Protein AF-A0A100YXB3-F1 (afdb_monomer)

Secondary structure (DSSP, 8-state):
---------GGG----EEEEETTTTEEE-SGGGTS-SSSHHHHTBTT-HHHHHHHHHHTTTTTTS--EEEETT--GGG--SHHHHHHHTTSSSSHHHHHHHHSEEGGGGBGGGTT-EE---TTHHHH-----EEP-----B-----SEEEETTTTEEEETTSPPEEEEEEETTEEEEEEB-THHHHHEESSS-TTTTTTTTTS-EEEESSPPPTTSEE-HHHHHGGG-SS------HHHHHHHHTSHHHHHHHHHTTGGG--STTPBPTTHHHHHHHHHT-------

Mean predicted aligned error: 7.52 Å

Organism: Tractidigestivibacter scatoligenes (NCBI:txid1299998)

pLDDT: mean 85.28, std 16.21, range [27.91, 98.5]

Radius of gyration: 20.06 Å; Cα contacts (8 Å, |Δi|>4): 559; chains: 1; bounding box: 48×44×53 Å

Sequence (287 aa):
MDDAPKRTGARGTGQYYIWANPDKREYIDDEPFGDSGFTLGCSTAVAQPMTDAACTMIAGPWHGDTVIYVGDYWTEDSFDDERSRRLFAKFDGYPYEDILSRFENVTGHFDEARGHSCSDYLHSEERGDIFDEEYTGPFDLRVRSWHFAVNRTRHEFVDRRQGPISNVYRWHGRYEFGRIDPTVLLYAMGPVDDEWGGRWCSDLVDMSDNAPEQDYRDVTEEASASWLLGPTIVADDSMVERALASDEFHAALAARGSSNQLEDGKDIPEALEVLASLLGASHAEWR

Foldseek 3Di:
DDPDDPLPQQLPDPKFKWKDFLVQLETEDCQLQVVFLRGPNGVQWFPRQSVLVSLQCCQPVCFLTQIAIEIPAFDCPQAPDPLSVVVVVSADPRRVVSSLQPGHHPNQAALSQAPPFDFNNNCCVPPNRDGGHRRPHPNNDYRDRFQKKAFPQQLAIERSVQAWWAFWFAAPRAIDTTHGRLPNQQRYGHSGDNVRHNVCRNTRIHTHNDDDDPSGHYCRHVSCPSNHPFFTDGDDPVLLRVQRPDPQLVVVLVVVVQNPDPDGPDGGPCSVVSSCVSVVRDRPPDD

Solvent-accessible surface area (backbone atoms only — not comparable to full-atom values): 16012 Å² total; per-residue (Å²): 143,82,84,73,83,79,78,70,70,58,85,72,63,96,45,47,40,40,45,33,26,72,80,78,36,34,30,49,69,35,63,55,39,73,72,34,42,34,30,72,73,52,27,27,32,49,83,27,56,36,50,21,38,52,46,38,34,32,58,47,90,43,50,70,41,41,40,38,28,39,24,71,72,42,50,87,82,60,47,100,44,73,66,51,53,60,58,55,69,68,43,79,74,57,49,54,59,36,44,54,46,67,23,47,74,54,41,26,32,28,48,67,21,65,86,30,57,41,70,49,51,55,50,21,89,82,74,39,90,48,69,69,47,62,45,89,44,82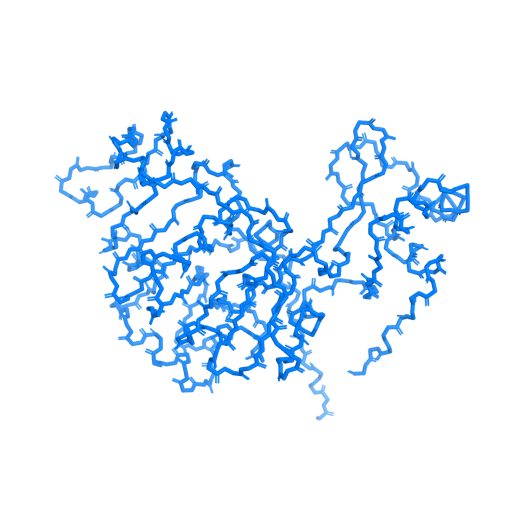,41,81,41,67,75,42,81,58,40,26,45,36,31,68,74,77,40,32,29,31,50,33,78,67,20,34,52,72,47,31,26,34,50,94,89,40,79,47,70,46,32,33,16,34,68,52,44,26,22,25,40,32,88,55,56,81,85,41,30,38,64,49,22,76,38,41,44,44,60,31,83,60,84,78,65,95,83,47,43,78,41,29,61,71,54,34,52,84,76,54,93,63,55,67,36,76,74,57,68,74,56,52,53,54,46,67,71,29,72,66,46,53,50,56,40,43,75,70,65,51,67,74,77,83,59,68,73,42,72,43,72,70,42,56,58,53,49,24,62,75,72,68,38,61,70,72,80,87,124

Structure (mmCIF, N/CA/C/O backbone):
data_AF-A0A100YXB3-F1
#
_entry.id   AF-A0A100YXB3-F1
#
loop_
_atom_site.group_PDB
_atom_site.id
_atom_site.type_symbol
_atom_site.label_atom_id
_atom_site.label_alt_id
_atom_site.label_comp_id
_atom_site.label_asym_id
_atom_site.label_entity_id
_atom_site.label_seq_id
_atom_site.pdbx_PDB_ins_code
_atom_site.Cartn_x
_atom_site.Cartn_y
_atom_site.Cartn_z
_atom_site.occupancy
_atom_site.B_iso_or_equiv
_atom_site.auth_seq_id
_atom_site.auth_comp_id
_atom_site.auth_asym_id
_atom_site.auth_atom_id
_atom_site.pdbx_PDB_model_num
ATOM 1 N N . MET A 1 1 ? 18.548 -14.347 30.105 1.00 36.44 1 MET A N 1
ATOM 2 C CA . MET A 1 1 ? 17.322 -14.866 29.476 1.00 36.44 1 MET A CA 1
ATOM 3 C C . MET A 1 1 ? 16.207 -13.961 29.927 1.00 36.44 1 MET A C 1
ATOM 5 O O . MET A 1 1 ? 15.814 -14.061 31.078 1.00 36.44 1 MET A O 1
ATOM 9 N N . ASP A 1 2 ? 15.926 -12.976 29.081 1.00 29.83 2 ASP A N 1
ATOM 10 C CA . ASP A 1 2 ? 14.637 -12.310 28.856 1.00 29.83 2 ASP A CA 1
ATOM 11 C C . ASP A 1 2 ? 14.948 -11.162 27.886 1.00 29.83 2 ASP A C 1
ATOM 13 O O . ASP A 1 2 ? 15.022 -9.995 28.260 1.00 29.83 2 ASP A O 1
ATOM 17 N N . ASP A 1 3 ? 15.257 -11.538 26.640 1.00 29.97 3 ASP A N 1
ATOM 18 C CA . ASP A 1 3 ? 15.178 -10.621 25.503 1.00 29.97 3 ASP A CA 1
ATOM 19 C C . ASP A 1 3 ? 13.738 -10.710 25.002 1.00 29.97 3 ASP A C 1
ATOM 21 O O . ASP A 1 3 ? 13.385 -11.595 24.223 1.00 29.97 3 ASP A O 1
ATOM 25 N N . ALA A 1 4 ? 12.881 -9.829 25.512 1.00 27.91 4 ALA A N 1
ATOM 26 C CA . ALA A 1 4 ? 11.633 -9.533 24.829 1.00 27.91 4 ALA A CA 1
ATOM 27 C C . ALA A 1 4 ? 11.999 -8.837 23.506 1.00 27.91 4 ALA A C 1
ATOM 29 O O . ALA A 1 4 ? 12.764 -7.863 23.540 1.00 27.91 4 ALA A O 1
ATOM 30 N N . PRO A 1 5 ? 11.507 -9.304 22.346 1.00 33.03 5 PRO A N 1
ATOM 31 C CA . PRO A 1 5 ? 11.818 -8.661 21.083 1.00 33.03 5 PRO A CA 1
ATOM 32 C C . PRO A 1 5 ? 11.270 -7.235 21.126 1.00 33.03 5 PRO A C 1
ATOM 34 O O . PRO A 1 5 ? 10.070 -7.006 21.294 1.00 33.03 5 PRO A O 1
ATOM 37 N N . LYS A 1 6 ? 12.168 -6.255 20.998 1.00 30.08 6 LYS A N 1
ATOM 38 C CA . LYS A 1 6 ? 11.789 -4.873 20.715 1.00 30.08 6 LYS A CA 1
ATOM 39 C C . LYS A 1 6 ? 11.135 -4.868 19.336 1.00 30.08 6 LYS A C 1
ATOM 41 O O . LYS A 1 6 ? 11.834 -4.760 18.338 1.00 30.08 6 LYS A O 1
ATOM 46 N N . ARG A 1 7 ? 9.806 -4.975 19.286 1.00 35.44 7 ARG A N 1
ATOM 47 C CA . ARG A 1 7 ? 9.026 -4.568 18.115 1.00 35.44 7 ARG A CA 1
ATOM 48 C C . ARG A 1 7 ? 9.285 -3.080 17.918 1.00 35.44 7 ARG A C 1
ATOM 50 O O . ARG A 1 7 ? 8.791 -2.244 18.675 1.00 35.44 7 ARG A O 1
ATOM 57 N N . THR A 1 8 ? 10.177 -2.758 16.992 1.00 37.28 8 THR A N 1
ATOM 58 C CA . THR A 1 8 ? 10.484 -1.387 16.610 1.00 37.28 8 THR A CA 1
ATOM 59 C C . THR A 1 8 ? 9.235 -0.803 15.976 1.00 37.28 8 THR A C 1
ATOM 61 O O . THR A 1 8 ? 8.809 -1.239 14.913 1.00 37.28 8 THR A O 1
ATOM 64 N N . GLY A 1 9 ? 8.617 0.143 16.684 1.00 35.56 9 GLY A N 1
ATOM 65 C CA . GLY A 1 9 ? 7.456 0.885 16.218 1.00 35.56 9 GLY A CA 1
ATOM 66 C C . GLY A 1 9 ? 7.763 1.548 14.884 1.00 35.56 9 GLY A C 1
ATOM 67 O O . GLY A 1 9 ? 8.490 2.536 14.819 1.00 35.56 9 GLY A O 1
ATOM 68 N N . ALA A 1 10 ? 7.198 0.987 13.826 1.00 45.94 10 ALA A N 1
ATOM 69 C CA . ALA A 1 10 ? 7.487 1.384 12.463 1.00 45.94 10 ALA A CA 1
ATOM 70 C C . ALA A 1 10 ? 6.787 2.705 12.054 1.00 45.94 10 ALA A C 1
ATOM 72 O O . ALA A 1 10 ? 7.077 3.269 11.007 1.00 45.94 10 ALA A O 1
ATOM 73 N N . ARG A 1 11 ? 5.973 3.313 12.934 1.00 41.59 11 ARG A N 1
ATOM 74 C CA . ARG A 1 11 ? 5.384 4.656 12.733 1.00 41.59 11 ARG A CA 1
ATOM 75 C C . ARG A 1 11 ? 6.328 5.846 13.000 1.00 41.59 11 ARG A C 1
ATOM 77 O O . ARG A 1 11 ? 5.869 6.983 13.012 1.00 41.59 11 ARG A O 1
ATOM 84 N N . GLY A 1 12 ? 7.622 5.619 13.239 1.00 39.97 12 GLY A N 1
ATOM 85 C CA . GLY A 1 12 ? 8.563 6.682 13.633 1.00 39.97 12 GLY A CA 1
ATOM 86 C C . GLY A 1 12 ? 9.788 6.877 12.741 1.00 39.97 12 GLY A C 1
ATOM 87 O O . GLY A 1 12 ? 10.570 7.792 12.992 1.00 39.97 12 GLY A O 1
ATOM 88 N N . THR A 1 13 ? 10.000 6.036 11.734 1.00 48.88 13 THR A N 1
ATOM 89 C CA . THR A 1 13 ? 11.155 6.166 10.843 1.00 48.88 13 THR A CA 1
ATOM 90 C C . THR A 1 13 ? 10.764 7.041 9.661 1.00 48.88 13 THR A C 1
ATOM 92 O O . THR A 1 13 ? 9.869 6.675 8.905 1.00 48.88 13 THR A O 1
ATOM 95 N N . GLY A 1 14 ? 11.427 8.193 9.499 1.00 62.41 14 GLY A N 1
ATOM 96 C CA . GLY A 1 14 ? 11.347 9.050 8.304 1.00 62.41 14 GLY A CA 1
ATOM 97 C C . GLY A 1 14 ? 12.020 8.402 7.093 1.00 62.41 14 GLY A C 1
ATOM 98 O O . GLY A 1 14 ? 12.880 9.008 6.472 1.00 62.41 14 GLY A O 1
ATOM 99 N N . GLN A 1 15 ? 11.691 7.136 6.874 1.00 80.12 15 GLN A N 1
ATOM 100 C CA . GLN A 1 15 ? 12.173 6.294 5.806 1.00 80.12 15 GLN A CA 1
ATOM 101 C C . GLN A 1 15 ? 11.294 6.506 4.589 1.00 80.12 15 GLN A C 1
ATOM 103 O O . GLN A 1 15 ? 10.064 6.416 4.691 1.00 80.12 15 GLN A O 1
ATOM 108 N N . TYR A 1 16 ? 11.950 6.720 3.460 1.00 88.62 16 TYR A N 1
ATOM 109 C CA . TYR A 1 16 ? 11.296 6.779 2.169 1.00 88.62 16 TYR A CA 1
ATOM 110 C C . TYR A 1 16 ? 11.170 5.383 1.569 1.00 88.62 16 TYR A C 1
ATOM 112 O O . TYR A 1 16 ? 12.014 4.518 1.803 1.00 88.62 16 TYR A O 1
ATOM 120 N N . TYR A 1 17 ? 10.100 5.156 0.821 1.00 92.69 17 TYR A N 1
ATOM 121 C CA . TYR A 1 17 ? 9.802 3.905 0.153 1.00 92.69 17 TYR A CA 1
ATOM 122 C C . TYR A 1 17 ? 9.375 4.154 -1.291 1.00 92.69 17 TYR A C 1
ATOM 124 O O . TYR A 1 17 ? 8.646 5.105 -1.564 1.00 92.69 17 TYR A O 1
ATOM 132 N N . ILE A 1 18 ? 9.763 3.248 -2.190 1.00 93.75 18 ILE A N 1
ATOM 133 C CA . ILE A 1 18 ? 9.446 3.325 -3.622 1.00 93.75 18 ILE A CA 1
ATOM 134 C C . ILE A 1 18 ? 8.833 2.007 -4.095 1.00 93.75 18 ILE A C 1
ATOM 136 O O . ILE A 1 18 ? 9.339 0.924 -3.790 1.00 93.75 18 ILE A O 1
ATOM 140 N N . TRP A 1 19 ? 7.753 2.094 -4.875 1.00 96.94 19 TRP A N 1
ATOM 141 C CA . TRP A 1 19 ? 7.192 0.949 -5.593 1.00 96.94 19 TRP A CA 1
ATOM 142 C C . TRP A 1 19 ? 8.003 0.663 -6.852 1.00 96.94 19 TRP A C 1
ATOM 144 O O . TRP A 1 19 ? 8.150 1.539 -7.702 1.00 96.94 19 TRP A O 1
ATOM 154 N N . ALA A 1 20 ? 8.481 -0.570 -7.003 1.00 97.75 20 ALA A N 1
ATOM 155 C CA . ALA A 1 20 ? 9.296 -0.963 -8.143 1.00 97.75 20 ALA A CA 1
ATOM 156 C C . ALA A 1 20 ? 8.973 -2.370 -8.652 1.00 97.75 20 ALA A C 1
ATOM 158 O O . ALA A 1 20 ? 8.572 -3.262 -7.902 1.00 97.75 20 ALA A O 1
ATOM 159 N N . ASN A 1 21 ? 9.231 -2.572 -9.940 1.00 98.38 21 ASN A N 1
ATOM 160 C CA . ASN A 1 21 ? 9.271 -3.861 -10.607 1.00 98.38 21 ASN A CA 1
ATOM 161 C C . ASN A 1 21 ? 10.715 -4.135 -11.064 1.00 98.38 21 ASN A C 1
ATOM 163 O O . ASN A 1 21 ? 11.130 -3.653 -12.123 1.00 98.38 21 ASN A O 1
ATOM 167 N N . PRO A 1 22 ? 11.511 -4.900 -10.295 1.00 97.50 22 PRO A N 1
ATOM 168 C CA . PRO A 1 22 ? 12.888 -5.218 -10.669 1.00 97.50 22 PRO A CA 1
ATOM 169 C C . PRO A 1 22 ? 13.028 -6.145 -11.879 1.00 97.50 22 PRO A C 1
ATOM 171 O O . PRO A 1 22 ? 14.111 -6.200 -12.458 1.00 97.50 22 PRO A O 1
ATOM 174 N N . ASP A 1 23 ? 11.978 -6.865 -12.282 1.00 97.00 23 ASP A N 1
ATOM 175 C CA . ASP A 1 23 ? 12.040 -7.713 -13.479 1.00 97.00 23 ASP A CA 1
ATOM 176 C C . ASP A 1 23 ? 12.029 -6.874 -14.761 1.00 97.00 23 ASP A C 1
ATOM 178 O O . ASP A 1 23 ? 12.692 -7.229 -15.740 1.00 97.00 23 ASP A O 1
ATOM 182 N N . LYS A 1 24 ? 11.333 -5.733 -14.732 1.00 97.75 24 LYS A N 1
ATOM 183 C CA . LYS A 1 24 ? 11.278 -4.765 -15.838 1.00 97.75 24 LYS A CA 1
ATOM 184 C C . LYS A 1 24 ? 12.199 -3.566 -15.673 1.00 97.75 24 LYS A C 1
ATOM 186 O O . LYS A 1 24 ? 12.469 -2.892 -16.658 1.00 97.75 24 LYS A O 1
ATOM 191 N N . ARG A 1 25 ? 12.731 -3.359 -14.464 1.00 96.88 25 ARG A N 1
ATOM 192 C CA . ARG A 1 25 ? 13.460 -2.150 -14.055 1.00 96.88 25 ARG A CA 1
ATOM 193 C C . ARG A 1 25 ? 12.601 -0.900 -14.211 1.00 96.88 25 ARG A C 1
ATOM 195 O O . ARG A 1 25 ? 13.019 0.070 -14.826 1.00 96.88 25 ARG A O 1
ATOM 202 N N . GLU A 1 26 ? 11.403 -0.949 -13.647 1.00 97.25 26 GLU A N 1
ATOM 203 C CA . GLU A 1 26 ? 10.432 0.148 -13.668 1.00 97.25 26 GLU A CA 1
ATOM 204 C C . GLU A 1 26 ? 10.095 0.564 -12.231 1.00 97.25 26 GLU A C 1
ATOM 206 O O . GLU A 1 26 ? 10.076 -0.286 -11.335 1.00 97.25 26 GLU A O 1
ATOM 211 N N . TYR A 1 27 ? 9.800 1.841 -11.996 1.00 96.25 27 TYR A N 1
ATOM 212 C CA . TYR A 1 27 ? 9.328 2.329 -10.697 1.00 96.25 27 TYR A CA 1
ATOM 213 C C . TYR A 1 27 ? 8.253 3.414 -10.824 1.00 96.25 27 TYR A C 1
ATOM 215 O O . TYR A 1 27 ? 8.104 4.041 -11.874 1.00 96.25 27 TYR A O 1
ATOM 223 N N . ILE A 1 28 ? 7.493 3.605 -9.744 1.00 93.62 28 ILE A N 1
ATOM 224 C CA . ILE A 1 28 ? 6.490 4.668 -9.610 1.00 93.62 28 ILE A CA 1
ATOM 225 C C . ILE A 1 28 ? 6.990 5.684 -8.584 1.00 93.62 28 ILE A C 1
ATOM 227 O O . ILE A 1 28 ? 7.410 5.308 -7.489 1.00 93.62 28 ILE A O 1
ATOM 231 N N . ASP A 1 29 ? 6.901 6.951 -8.955 1.00 89.56 29 ASP A N 1
ATOM 232 C CA . ASP A 1 29 ? 7.250 8.127 -8.169 1.00 89.56 29 ASP A CA 1
ATOM 233 C C . ASP A 1 29 ? 6.026 8.649 -7.400 1.00 89.56 29 ASP A C 1
ATOM 235 O O . ASP A 1 29 ? 4.887 8.431 -7.822 1.00 89.56 29 ASP A O 1
ATOM 239 N N . ASP A 1 30 ? 6.234 9.315 -6.267 1.00 86.25 30 ASP A N 1
ATOM 240 C CA . ASP A 1 30 ? 5.148 9.771 -5.390 1.00 86.25 30 ASP A CA 1
ATOM 241 C C . ASP A 1 30 ? 4.615 11.172 -5.729 1.00 86.25 30 ASP A C 1
ATOM 243 O O . ASP A 1 30 ? 3.469 11.483 -5.390 1.00 86.25 30 ASP A O 1
ATOM 247 N N . GLU A 1 31 ? 5.393 11.989 -6.446 1.00 84.19 31 GLU A N 1
ATOM 248 C CA . GLU A 1 31 ? 5.095 13.410 -6.692 1.00 84.19 31 GLU A CA 1
ATOM 249 C C . GLU A 1 31 ? 3.694 13.650 -7.318 1.00 84.19 31 GLU A C 1
ATOM 251 O O . GLU A 1 31 ? 2.905 14.448 -6.791 1.00 84.19 31 GLU A O 1
ATOM 256 N N . PRO A 1 32 ? 3.262 12.914 -8.367 1.00 85.56 32 PRO A N 1
ATOM 257 C CA . PRO A 1 32 ? 1.910 13.056 -8.927 1.00 85.56 32 PRO A CA 1
ATOM 258 C C . PRO A 1 32 ? 0.762 12.652 -8.001 1.00 85.56 32 PRO A C 1
ATOM 260 O O . PRO A 1 32 ? -0.407 12.918 -8.287 1.00 85.56 32 PRO A O 1
ATOM 263 N N . PHE A 1 33 ? 1.073 11.992 -6.890 1.00 86.19 33 PHE A N 1
ATOM 264 C CA . PHE A 1 33 ? 0.112 11.422 -5.953 1.00 86.19 33 PHE A CA 1
ATOM 265 C C . PHE A 1 33 ? 0.003 12.252 -4.667 1.00 86.19 33 PHE A C 1
ATOM 267 O O . PHE A 1 33 ? -0.384 11.751 -3.607 1.00 86.19 33 PHE A O 1
ATOM 274 N N . GLY A 1 34 ? 0.279 13.554 -4.792 1.00 74.12 34 GLY A N 1
ATOM 275 C CA . GLY A 1 34 ? 0.114 14.547 -3.736 1.00 74.12 34 GLY A CA 1
ATOM 276 C C . GLY A 1 34 ? 1.247 14.541 -2.716 1.00 74.12 34 GLY A C 1
ATOM 277 O O . GLY A 1 34 ? 0.968 14.818 -1.549 1.00 74.12 34 GLY A O 1
ATOM 278 N N . ASP A 1 35 ? 2.467 14.189 -3.144 1.00 68.62 35 ASP A N 1
ATOM 279 C CA . ASP A 1 35 ? 3.652 14.023 -2.291 1.00 68.62 35 ASP A CA 1
ATOM 280 C C . ASP A 1 35 ? 3.303 13.194 -1.045 1.00 68.62 35 ASP A C 1
ATOM 282 O O . ASP A 1 35 ? 3.467 13.604 0.109 1.00 68.62 35 ASP A O 1
ATOM 286 N N . SER A 1 36 ? 2.653 12.053 -1.270 1.00 74.06 36 SER A N 1
ATOM 287 C CA . SER A 1 36 ? 2.161 11.176 -0.216 1.00 74.06 36 SER A CA 1
ATOM 288 C C . SER A 1 36 ? 2.221 9.727 -0.683 1.00 74.06 36 SER A C 1
ATOM 290 O O . SER A 1 36 ? 2.152 9.438 -1.873 1.00 74.06 36 SER A O 1
ATOM 292 N N . GLY A 1 37 ? 2.385 8.794 0.252 1.00 73.00 37 GLY A N 1
ATOM 293 C CA . GLY A 1 37 ? 2.642 7.392 -0.082 1.00 73.00 37 GLY A CA 1
ATOM 294 C C . GLY A 1 37 ? 4.125 7.017 -0.156 1.00 73.00 37 GLY A C 1
ATOM 295 O O . GLY A 1 37 ? 4.442 5.879 -0.483 1.00 73.00 37 GLY A O 1
ATOM 296 N N . PHE A 1 38 ? 5.045 7.918 0.193 1.00 78.88 38 PHE A N 1
ATOM 297 C CA . PHE A 1 38 ? 6.480 7.618 0.261 1.00 78.88 38 PHE A CA 1
ATOM 298 C C . PHE A 1 38 ? 6.949 7.143 1.646 1.00 78.88 38 PHE A C 1
ATOM 300 O O . PHE A 1 38 ? 8.095 6.749 1.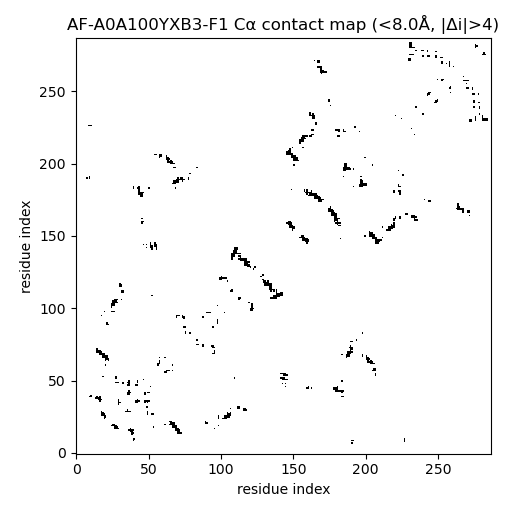798 1.00 78.88 38 PHE A O 1
ATOM 307 N N . THR A 1 39 ? 6.102 7.158 2.681 1.00 87.44 39 THR A N 1
ATOM 308 C CA . THR A 1 39 ? 6.416 6.545 3.989 1.00 87.44 39 THR A CA 1
ATOM 309 C C . THR A 1 39 ? 5.347 5.534 4.353 1.00 87.44 39 THR A C 1
ATOM 311 O O . THR A 1 39 ? 4.168 5.778 4.112 1.00 87.44 39 THR A O 1
ATOM 314 N N . LEU A 1 40 ? 5.698 4.458 5.060 1.00 85.81 40 LEU A N 1
ATOM 315 C CA . LEU A 1 40 ? 4.699 3.477 5.512 1.00 85.81 40 LEU A CA 1
ATOM 316 C C . LEU A 1 40 ? 3.532 4.105 6.299 1.00 85.81 40 LEU A C 1
ATOM 318 O O . LEU A 1 40 ? 2.405 3.619 6.224 1.00 85.81 40 LEU A O 1
ATOM 322 N N . GLY A 1 41 ? 3.788 5.207 7.016 1.00 81.62 41 GLY A N 1
ATOM 323 C CA . GLY A 1 41 ? 2.785 6.004 7.729 1.00 81.62 41 GLY A CA 1
ATOM 324 C C . GLY A 1 41 ? 1.625 6.460 6.857 1.00 81.62 41 GLY A C 1
ATOM 325 O O . GLY A 1 41 ? 0.475 6.267 7.243 1.00 81.62 41 GLY A O 1
ATOM 326 N N . CYS A 1 42 ? 1.924 7.045 5.699 1.00 83.31 42 CYS A N 1
ATOM 327 C CA . CYS A 1 42 ? 0.899 7.499 4.767 1.00 83.31 42 CYS A CA 1
ATOM 328 C C . CYS A 1 42 ? 0.439 6.374 3.838 1.00 83.31 42 CYS A C 1
ATOM 330 O O . CYS A 1 42 ? -0.760 6.221 3.664 1.00 83.31 42 CYS A O 1
ATOM 332 N N . SER A 1 43 ? 1.337 5.531 3.326 1.00 88.44 43 SER A N 1
ATOM 333 C CA . SER A 1 43 ? 1.032 4.529 2.285 1.00 88.44 43 SER A CA 1
ATOM 334 C C . SER A 1 43 ? 0.066 3.440 2.713 1.00 88.44 43 SER A C 1
ATOM 336 O O . SER A 1 43 ? -0.658 2.896 1.882 1.00 88.44 43 SER A O 1
ATOM 338 N N . THR A 1 44 ? 0.071 3.111 4.004 1.00 90.81 44 THR A N 1
ATOM 339 C CA . THR A 1 44 ? -0.811 2.093 4.580 1.00 90.81 44 THR A CA 1
ATOM 340 C C . THR A 1 44 ? -2.241 2.578 4.754 1.00 90.81 44 THR A C 1
ATOM 342 O O . THR A 1 44 ? -3.072 1.784 5.165 1.00 90.81 44 THR A O 1
ATOM 345 N N . ALA A 1 45 ? -2.575 3.839 4.480 1.00 90.88 45 ALA A N 1
ATOM 346 C CA . ALA A 1 45 ? -3.968 4.258 4.530 1.00 90.88 45 ALA A CA 1
ATOM 347 C C . ALA A 1 45 ? -4.773 3.667 3.354 1.00 90.88 45 ALA A C 1
ATOM 349 O O . ALA A 1 45 ? -4.283 3.501 2.237 1.00 90.88 45 ALA A O 1
ATOM 350 N N . VAL A 1 46 ? -6.043 3.352 3.600 1.00 92.44 46 VAL A N 1
ATOM 351 C CA . VAL A 1 46 ? -6.972 2.954 2.532 1.00 92.44 46 VAL A CA 1
ATOM 352 C C . VAL A 1 46 ? -7.118 4.082 1.506 1.00 92.44 46 VAL A C 1
ATOM 354 O O . VAL A 1 46 ? -7.193 5.255 1.872 1.00 92.44 46 VAL A O 1
ATOM 357 N N . ALA A 1 47 ? -7.196 3.706 0.225 1.00 89.00 47 ALA A N 1
ATOM 358 C CA . ALA A 1 47 ? -7.332 4.616 -0.918 1.00 89.00 47 ALA A CA 1
ATOM 359 C C . ALA A 1 47 ? -6.179 5.629 -1.066 1.00 89.00 47 ALA A C 1
ATOM 361 O O . ALA A 1 47 ? -6.383 6.758 -1.515 1.00 89.00 47 ALA A O 1
ATOM 362 N N . GLN A 1 48 ? -4.961 5.233 -0.683 1.00 92.62 48 GLN A N 1
ATOM 363 C CA . GLN A 1 48 ? -3.762 6.028 -0.942 1.00 92.62 48 GLN A CA 1
ATOM 364 C C . GLN A 1 48 ? -3.401 5.989 -2.430 1.00 92.62 48 GLN A C 1
ATOM 366 O O . GLN A 1 48 ? -3.166 4.894 -2.953 1.00 92.62 48 GLN A O 1
ATOM 371 N N . PRO A 1 49 ? -3.323 7.145 -3.122 1.00 93.44 49 PRO A N 1
ATOM 372 C CA . PRO A 1 49 ? -3.218 7.164 -4.579 1.00 93.44 49 PRO A CA 1
ATOM 373 C C . PRO A 1 49 ? -1.968 6.465 -5.126 1.00 93.44 49 PRO A C 1
ATOM 375 O O . PRO A 1 49 ? -2.084 5.727 -6.099 1.00 93.44 49 PRO A O 1
ATOM 378 N N . MET A 1 50 ? -0.806 6.603 -4.477 1.00 93.12 50 MET A N 1
ATOM 379 C CA . MET A 1 50 ? 0.420 5.910 -4.904 1.00 93.12 50 MET A CA 1
ATOM 380 C C . MET A 1 50 ? 0.297 4.380 -4.770 1.00 93.12 50 MET A C 1
ATOM 382 O O . MET A 1 50 ? 0.665 3.636 -5.678 1.00 93.12 50 MET A O 1
ATOM 386 N N . THR A 1 51 ? -0.279 3.887 -3.667 1.00 95.12 51 THR A N 1
ATOM 387 C CA . THR A 1 51 ? -0.554 2.451 -3.483 1.00 95.12 51 THR A CA 1
ATOM 388 C C . THR A 1 51 ? -1.573 1.947 -4.509 1.00 95.12 51 THR A C 1
ATOM 390 O O . THR A 1 51 ? -1.407 0.862 -5.067 1.00 95.12 51 THR A O 1
ATOM 393 N N . ASP A 1 52 ? -2.611 2.730 -4.810 1.00 96.38 52 ASP A N 1
ATOM 394 C CA . ASP A 1 52 ? -3.590 2.394 -5.849 1.00 96.38 52 ASP A CA 1
ATOM 395 C C . ASP A 1 52 ? -2.971 2.418 -7.263 1.00 96.38 52 ASP A C 1
ATOM 397 O O . ASP A 1 52 ? -3.347 1.602 -8.112 1.00 96.38 52 ASP A O 1
ATOM 401 N N . ALA A 1 53 ? -1.987 3.285 -7.522 1.00 96.81 53 ALA A N 1
ATOM 402 C CA . ALA A 1 53 ? -1.204 3.288 -8.756 1.00 96.81 53 ALA A CA 1
ATOM 403 C C . ALA A 1 53 ? -0.391 1.991 -8.890 1.00 96.81 53 ALA A C 1
ATOM 405 O O . ALA A 1 53 ? -0.501 1.296 -9.903 1.00 96.81 53 ALA A O 1
ATOM 406 N N . ALA A 1 54 ? 0.319 1.581 -7.835 1.00 97.25 54 ALA A N 1
ATOM 407 C CA . ALA A 1 54 ? 1.025 0.300 -7.804 1.00 97.25 54 ALA A CA 1
ATOM 408 C C . ALA A 1 54 ? 0.072 -0.891 -8.001 1.00 97.25 54 ALA A C 1
ATOM 410 O O . ALA A 1 54 ? 0.348 -1.783 -8.804 1.00 97.25 54 ALA A O 1
ATOM 411 N N . CYS A 1 55 ? -1.102 -0.881 -7.360 1.00 97.94 55 CYS A N 1
ATOM 412 C CA . CYS A 1 55 ? -2.120 -1.914 -7.569 1.00 97.94 55 CYS A CA 1
ATOM 413 C C . CYS A 1 55 ? -2.656 -1.921 -9.008 1.00 97.94 55 CYS A C 1
ATOM 415 O O . CYS A 1 55 ? -2.934 -2.981 -9.565 1.00 97.94 55 CYS A O 1
ATOM 417 N N . THR A 1 56 ? -2.773 -0.755 -9.644 1.00 98.06 56 THR A N 1
ATOM 418 C CA . THR A 1 56 ? -3.136 -0.640 -11.064 1.00 98.06 56 THR A CA 1
ATOM 419 C C . THR A 1 56 ? -2.075 -1.275 -11.959 1.00 98.06 56 THR A C 1
ATOM 421 O O . THR A 1 56 ? -2.432 -1.993 -12.895 1.00 98.06 56 THR A O 1
ATOM 424 N N . MET A 1 57 ? -0.790 -1.095 -11.638 1.00 98.44 57 MET A N 1
ATOM 425 C CA . MET A 1 57 ? 0.293 -1.777 -12.346 1.00 98.44 57 MET A CA 1
ATOM 426 C C . MET A 1 57 ? 0.251 -3.289 -12.129 1.00 98.44 57 MET A C 1
ATOM 428 O O . MET A 1 57 ? 0.282 -4.028 -13.110 1.00 98.44 57 MET A O 1
ATOM 432 N N . ILE A 1 58 ? 0.106 -3.762 -10.885 1.00 98.50 58 ILE A N 1
ATOM 433 C CA . ILE A 1 58 ? 0.004 -5.199 -10.551 1.00 98.50 58 ILE A CA 1
ATOM 434 C C . ILE A 1 58 ? -1.175 -5.859 -11.285 1.00 98.50 58 ILE A C 1
ATOM 436 O O . ILE A 1 58 ? -1.070 -6.992 -11.744 1.00 98.50 58 ILE A O 1
ATOM 440 N N . ALA A 1 59 ? -2.291 -5.146 -11.450 1.00 98.19 59 ALA A N 1
ATOM 441 C CA . ALA A 1 59 ? -3.455 -5.628 -12.192 1.00 98.19 59 ALA A CA 1
ATOM 442 C C . ALA A 1 59 ? -3.259 -5.674 -13.721 1.00 98.19 59 ALA A C 1
ATOM 444 O O . ALA A 1 59 ? -4.116 -6.204 -14.432 1.00 98.19 59 ALA A O 1
ATOM 445 N N . GLY A 1 60 ? -2.190 -5.070 -14.238 1.00 97.44 60 GLY A N 1
ATOM 446 C CA . GLY A 1 60 ? -1.968 -4.863 -15.662 1.00 97.44 60 GLY A CA 1
ATOM 447 C C . GLY A 1 60 ? -0.499 -5.045 -16.037 1.00 97.44 60 GLY A C 1
ATOM 448 O O . GLY A 1 60 ? -0.047 -6.189 -16.094 1.00 97.44 60 GLY A O 1
ATOM 449 N N . PRO A 1 61 ? 0.254 -3.969 -16.342 1.00 97.88 61 PRO A N 1
ATOM 450 C CA . PRO A 1 61 ? 1.618 -4.095 -16.843 1.00 97.88 61 PRO A CA 1
ATOM 451 C C . PRO A 1 61 ? 2.564 -4.911 -15.960 1.00 97.88 61 PRO A C 1
ATOM 453 O O . PRO A 1 61 ? 3.398 -5.602 -16.517 1.00 97.88 61 PRO A O 1
ATOM 456 N N . TRP A 1 62 ? 2.451 -4.888 -14.632 1.00 98.50 62 TRP A N 1
ATOM 457 C CA . TRP A 1 62 ? 3.312 -5.650 -13.708 1.00 98.50 62 TRP A CA 1
ATOM 458 C C . TRP A 1 62 ? 2.720 -7.003 -13.285 1.00 98.50 62 TRP A C 1
ATOM 460 O O . TRP A 1 62 ? 3.210 -7.634 -12.349 1.00 98.50 62 TRP A O 1
ATOM 470 N N . HIS A 1 63 ? 1.645 -7.459 -13.932 1.00 98.12 63 HIS A N 1
ATOM 471 C CA . HIS A 1 63 ? 0.979 -8.703 -13.551 1.00 98.12 63 HIS A CA 1
ATOM 472 C C . HIS A 1 63 ? 1.907 -9.917 -13.673 1.00 98.12 63 HIS A C 1
ATOM 474 O O . HIS A 1 63 ? 2.443 -10.203 -14.744 1.00 98.12 63 HIS A O 1
ATOM 480 N N . GLY A 1 64 ? 2.064 -10.648 -12.566 1.00 97.44 64 GLY A N 1
ATOM 481 C CA . GLY A 1 64 ? 2.905 -11.845 -12.485 1.00 97.44 64 GLY A CA 1
ATOM 482 C C . GLY A 1 64 ? 4.413 -11.585 -12.400 1.00 97.44 64 GLY A C 1
ATOM 483 O O . GLY A 1 64 ? 5.170 -12.552 -12.300 1.00 97.44 64 GLY A O 1
ATOM 484 N N . ASP A 1 65 ? 4.842 -10.322 -12.416 1.00 98.19 65 ASP A N 1
ATOM 485 C CA . ASP A 1 65 ? 6.234 -9.933 -12.195 1.00 98.19 65 ASP A CA 1
ATOM 486 C C . ASP A 1 65 ? 6.557 -9.866 -10.691 1.00 98.19 65 ASP A C 1
ATOM 488 O O . ASP A 1 65 ? 5.676 -9.858 -9.827 1.00 98.19 65 ASP A O 1
ATOM 492 N N . THR A 1 66 ? 7.846 -9.776 -10.365 1.00 97.62 66 THR A N 1
ATOM 493 C CA . THR A 1 66 ? 8.293 -9.360 -9.035 1.00 97.62 66 THR A CA 1
ATOM 494 C C . THR A 1 66 ? 7.924 -7.892 -8.836 1.00 97.62 66 THR A C 1
ATOM 496 O O . THR A 1 66 ? 8.374 -7.040 -9.599 1.00 97.62 66 THR A O 1
ATOM 499 N N . VAL A 1 67 ? 7.170 -7.581 -7.785 1.00 98.19 67 VAL A N 1
ATOM 500 C CA . VAL A 1 67 ? 6.848 -6.206 -7.378 1.00 98.19 67 VAL A CA 1
ATOM 501 C C . VAL A 1 67 ? 7.275 -6.023 -5.934 1.00 98.19 67 VAL A C 1
ATOM 503 O O . VAL A 1 67 ? 7.124 -6.931 -5.127 1.00 98.19 67 VAL A O 1
ATOM 506 N N . ILE A 1 68 ? 7.841 -4.873 -5.600 1.00 96.62 68 ILE A N 1
ATOM 507 C CA . ILE A 1 68 ? 8.378 -4.588 -4.269 1.00 96.62 68 ILE A CA 1
ATOM 508 C C . ILE A 1 68 ? 8.073 -3.150 -3.870 1.00 96.62 68 ILE A C 1
ATOM 510 O O . ILE A 1 68 ? 7.962 -2.272 -4.724 1.00 96.62 68 ILE A O 1
ATOM 514 N N . TYR A 1 69 ? 7.997 -2.909 -2.566 1.00 95.62 69 TYR A N 1
ATOM 515 C CA . TYR A 1 69 ? 7.949 -1.575 -1.985 1.00 95.62 69 TYR A CA 1
ATOM 516 C C . TYR A 1 69 ? 9.195 -1.381 -1.118 1.00 95.62 69 TYR A C 1
ATOM 518 O O . TYR A 1 69 ? 9.283 -1.877 0.004 1.00 95.62 69 TYR A O 1
ATOM 526 N N . VAL A 1 70 ? 10.224 -0.760 -1.683 1.00 93.81 70 VAL A N 1
ATOM 527 C CA . VAL A 1 70 ? 11.583 -0.754 -1.123 1.00 93.81 70 VAL A CA 1
ATOM 528 C C . VAL A 1 70 ? 11.807 0.463 -0.261 1.00 93.81 70 VAL A C 1
ATOM 530 O O . VAL A 1 70 ? 11.743 1.572 -0.772 1.00 93.81 70 VAL A O 1
ATOM 533 N N . GLY A 1 71 ? 12.133 0.246 1.010 1.00 92.44 71 GLY A N 1
ATOM 534 C CA . GLY A 1 71 ? 12.515 1.305 1.931 1.00 92.44 71 GLY A CA 1
ATOM 535 C C . GLY A 1 71 ? 14.001 1.674 1.856 1.00 92.44 71 GLY A C 1
ATOM 5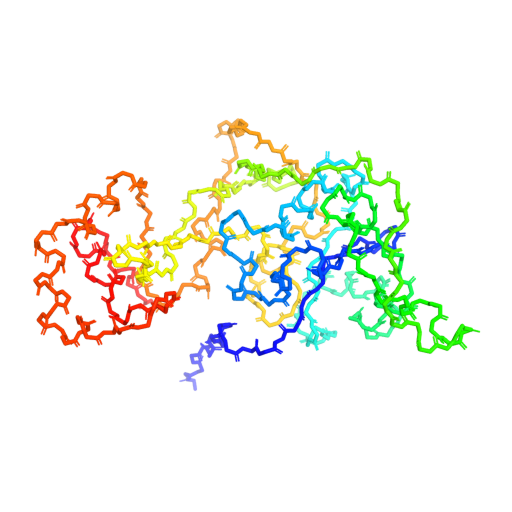36 O O . GLY A 1 71 ? 14.856 0.804 1.694 1.00 92.44 71 GLY A O 1
ATOM 537 N N . ASP A 1 72 ? 14.328 2.941 2.111 1.00 89.75 72 ASP A N 1
ATOM 538 C CA . ASP A 1 72 ? 15.689 3.518 2.102 1.00 89.75 72 ASP A CA 1
ATOM 539 C C . ASP A 1 72 ? 16.623 3.076 3.263 1.00 89.75 72 ASP A C 1
ATOM 541 O O . ASP A 1 72 ? 17.672 3.663 3.531 1.00 89.75 72 ASP A O 1
ATOM 545 N N . TYR A 1 73 ? 16.247 2.021 3.973 1.00 87.19 73 TYR A N 1
ATOM 546 C CA . TYR A 1 73 ? 17.078 1.355 4.975 1.00 87.19 73 TYR A CA 1
ATOM 547 C C . TYR A 1 73 ? 17.096 -0.155 4.741 1.00 87.19 73 TYR A C 1
ATOM 549 O O . TYR A 1 73 ? 17.597 -0.896 5.585 1.00 87.19 73 TYR A O 1
ATOM 557 N N . TRP A 1 74 ? 16.542 -0.632 3.619 1.00 90.06 74 TRP A N 1
ATOM 558 C CA . TRP A 1 74 ? 16.634 -2.036 3.261 1.00 90.06 74 TRP A CA 1
ATOM 559 C C . TRP A 1 74 ? 18.059 -2.373 2.820 1.00 90.06 74 TRP A C 1
ATOM 561 O O . TRP A 1 74 ? 18.585 -1.854 1.836 1.00 90.06 74 TRP A O 1
ATOM 571 N N . THR A 1 75 ? 18.684 -3.271 3.566 1.00 84.44 75 THR A N 1
ATOM 572 C CA . THR A 1 75 ? 20.025 -3.796 3.323 1.00 84.44 75 THR A CA 1
ATOM 573 C C . THR A 1 75 ? 19.987 -5.322 3.287 1.00 84.44 75 THR A C 1
ATOM 575 O O . THR A 1 75 ? 18.995 -5.943 3.675 1.00 84.44 75 THR A O 1
ATOM 578 N N . GLU A 1 76 ? 21.083 -5.946 2.848 1.00 79.94 76 GLU A N 1
ATOM 579 C CA . GLU A 1 76 ? 21.218 -7.411 2.816 1.00 79.94 76 GLU A CA 1
ATOM 580 C C . GLU A 1 76 ? 20.957 -8.052 4.195 1.00 79.94 76 GLU A C 1
ATOM 582 O O . GLU A 1 76 ? 20.398 -9.143 4.276 1.00 79.94 76 GLU A O 1
ATOM 587 N N . ASP A 1 77 ? 21.276 -7.329 5.274 1.00 78.56 77 ASP A N 1
ATOM 588 C CA . ASP A 1 77 ? 21.118 -7.774 6.662 1.00 78.56 77 ASP A CA 1
ATOM 589 C C . ASP A 1 77 ? 19.724 -7.490 7.258 1.00 78.56 77 ASP A C 1
ATOM 591 O O . ASP A 1 77 ? 19.480 -7.826 8.416 1.00 78.56 77 ASP A O 1
ATOM 595 N N . SER A 1 78 ? 18.804 -6.850 6.522 1.00 77.31 78 SER A N 1
ATOM 596 C CA . SER A 1 78 ? 17.484 -6.491 7.072 1.00 77.31 78 SER A CA 1
ATOM 597 C C . SER A 1 78 ? 16.602 -7.700 7.378 1.00 77.31 78 SER A C 1
ATOM 599 O O . SER A 1 78 ? 15.806 -7.632 8.305 1.00 77.31 78 SER A O 1
ATOM 601 N N . PHE A 1 79 ? 16.752 -8.795 6.628 1.00 76.75 79 PHE A N 1
ATOM 602 C CA . PHE A 1 79 ? 16.019 -10.039 6.866 1.00 76.75 79 PHE A CA 1
ATOM 603 C C . PHE A 1 79 ? 16.951 -11.236 6.699 1.00 76.75 79 PHE A C 1
ATOM 605 O O . PHE A 1 79 ? 17.596 -11.386 5.659 1.00 76.75 79 PHE A O 1
ATOM 612 N N . ASP A 1 80 ? 16.961 -12.145 7.672 1.00 71.00 80 ASP A N 1
ATOM 613 C CA . ASP A 1 80 ? 17.763 -13.373 7.612 1.00 71.00 80 ASP A CA 1
ATOM 614 C C . ASP A 1 80 ? 17.002 -14.528 6.928 1.00 71.00 80 ASP A C 1
ATOM 616 O O . ASP A 1 80 ? 16.904 -15.642 7.445 1.00 71.00 80 ASP A O 1
ATOM 620 N N . ASP A 1 81 ? 16.426 -14.264 5.749 1.00 81.12 81 ASP A N 1
ATOM 621 C CA . ASP A 1 81 ? 15.640 -15.246 4.997 1.00 81.12 81 ASP A CA 1
ATOM 622 C C . ASP A 1 81 ? 16.048 -15.357 3.515 1.00 81.12 81 ASP A C 1
ATOM 624 O O . ASP A 1 81 ? 16.548 -14.423 2.887 1.00 81.12 81 ASP A O 1
ATOM 628 N N . GLU A 1 82 ? 15.867 -16.550 2.937 1.00 85.75 82 GLU A N 1
ATOM 629 C CA . GLU A 1 82 ? 16.275 -16.847 1.555 1.00 85.75 82 GLU A CA 1
ATOM 630 C C . GLU A 1 82 ? 15.525 -15.995 0.519 1.00 85.75 82 GLU A C 1
ATOM 632 O O . GLU A 1 82 ? 16.086 -15.654 -0.522 1.00 85.75 82 GLU A O 1
ATOM 637 N N . ARG A 1 83 ? 14.266 -15.634 0.782 1.00 86.31 83 ARG A N 1
ATOM 638 C CA . ARG A 1 83 ? 13.470 -14.797 -0.122 1.00 86.31 83 ARG A CA 1
ATOM 639 C C . ARG A 1 83 ? 14.054 -13.389 -0.179 1.00 86.31 83 ARG A C 1
ATOM 641 O O . ARG A 1 83 ? 14.255 -12.905 -1.289 1.00 86.31 83 ARG A O 1
ATOM 648 N N . SER A 1 84 ? 14.383 -12.779 0.959 1.00 85.94 84 SER A N 1
ATOM 649 C CA . SER A 1 84 ? 15.035 -11.465 0.992 1.00 85.94 84 SER A CA 1
ATOM 650 C C . SER A 1 84 ? 16.342 -11.474 0.200 1.00 85.94 84 SER A C 1
ATOM 652 O O . SER A 1 84 ? 16.519 -10.643 -0.685 1.00 85.94 84 SER A O 1
ATOM 654 N N . ARG A 1 85 ? 17.204 -12.486 0.391 1.00 87.88 85 ARG A N 1
ATOM 655 C CA . ARG A 1 85 ? 18.453 -12.615 -0.388 1.00 87.88 85 ARG A CA 1
ATOM 656 C C . ARG A 1 85 ? 18.206 -12.764 -1.893 1.00 87.88 85 ARG A C 1
ATOM 658 O O . ARG A 1 85 ? 18.932 -12.182 -2.694 1.00 87.88 85 ARG A O 1
ATOM 665 N N . ARG A 1 86 ? 17.178 -13.522 -2.300 1.00 89.94 86 ARG A N 1
ATOM 666 C CA . ARG A 1 86 ? 16.795 -13.663 -3.720 1.00 89.94 86 ARG A CA 1
ATOM 667 C C . ARG A 1 86 ? 16.279 -12.356 -4.321 1.00 89.94 86 ARG A C 1
ATOM 669 O O . ARG A 1 86 ? 16.573 -12.091 -5.482 1.00 89.94 86 ARG A O 1
ATOM 676 N N . LEU A 1 87 ? 15.527 -11.564 -3.557 1.00 91.81 87 LEU A N 1
ATOM 677 C CA . LEU A 1 87 ? 15.079 -10.236 -3.979 1.00 91.81 87 LEU A CA 1
ATOM 678 C C . LEU A 1 87 ? 16.261 -9.267 -4.062 1.00 91.81 87 LEU A C 1
ATOM 680 O O . LEU A 1 87 ? 16.419 -8.597 -5.075 1.00 91.81 87 LEU A O 1
ATOM 684 N N . PHE A 1 88 ? 17.126 -9.251 -3.046 1.00 91.56 88 PHE A N 1
ATOM 685 C CA . PHE A 1 88 ? 18.306 -8.388 -2.983 1.00 91.56 88 PHE A CA 1
ATOM 686 C C . PHE A 1 88 ? 19.259 -8.631 -4.164 1.00 91.56 88 PHE A C 1
ATOM 688 O O . PHE A 1 88 ? 19.779 -7.690 -4.751 1.00 91.56 88 PHE A O 1
ATOM 695 N N . ALA A 1 89 ? 19.411 -9.887 -4.597 1.00 92.44 89 ALA A N 1
ATOM 696 C CA . ALA A 1 89 ? 20.236 -10.260 -5.748 1.00 92.44 89 ALA A CA 1
ATOM 697 C C . ALA A 1 89 ? 19.753 -9.706 -7.108 1.00 92.44 89 ALA A C 1
ATOM 699 O O . ALA A 1 89 ? 20.444 -9.891 -8.111 1.00 92.44 89 ALA A O 1
ATOM 700 N N . LYS A 1 90 ? 18.576 -9.065 -7.173 1.00 93.94 90 LYS A N 1
ATOM 701 C CA . LYS A 1 90 ? 18.085 -8.380 -8.381 1.00 93.94 90 LYS A CA 1
ATOM 702 C C . LYS A 1 90 ? 18.683 -6.979 -8.565 1.00 93.94 90 LYS A C 1
ATOM 704 O O . LYS A 1 90 ? 18.538 -6.423 -9.651 1.00 93.94 90 LYS A O 1
ATOM 709 N N . PHE A 1 91 ? 19.353 -6.446 -7.544 1.00 94.00 91 PHE A N 1
ATOM 710 C CA . PHE A 1 91 ? 19.914 -5.095 -7.522 1.00 94.00 91 PHE A CA 1
ATOM 711 C C . PHE A 1 91 ? 21.436 -5.113 -7.641 1.00 94.00 91 PHE A C 1
ATOM 713 O O . PHE A 1 91 ? 22.097 -6.065 -7.216 1.00 94.00 91 PHE A O 1
ATOM 720 N N . ASP A 1 92 ? 21.999 -4.045 -8.199 1.00 90.12 92 ASP A N 1
ATOM 721 C CA . ASP A 1 92 ? 23.445 -3.818 -8.226 1.00 90.12 92 ASP A CA 1
ATOM 722 C C . ASP A 1 92 ? 23.850 -2.793 -7.163 1.00 90.12 92 ASP A C 1
ATOM 724 O O . ASP A 1 92 ? 23.898 -1.585 -7.392 1.00 90.12 92 ASP A O 1
ATOM 728 N N . GLY A 1 93 ? 24.157 -3.301 -5.971 1.00 89.44 93 GLY A N 1
ATOM 729 C CA . GLY A 1 93 ? 24.538 -2.485 -4.828 1.00 89.44 93 GLY A CA 1
ATOM 730 C C . GLY A 1 93 ? 23.351 -2.192 -3.922 1.00 89.44 93 GLY A C 1
ATOM 731 O O . GLY A 1 93 ? 22.692 -3.111 -3.441 1.00 89.44 93 GLY A O 1
ATOM 732 N N . TYR A 1 94 ? 23.140 -0.918 -3.610 1.00 91.12 94 TYR A N 1
ATOM 733 C CA . TYR A 1 94 ? 22.138 -0.501 -2.639 1.00 91.12 94 TYR A CA 1
ATOM 734 C C . TYR A 1 94 ? 20.764 -0.323 -3.324 1.00 91.12 94 TYR A C 1
ATOM 736 O O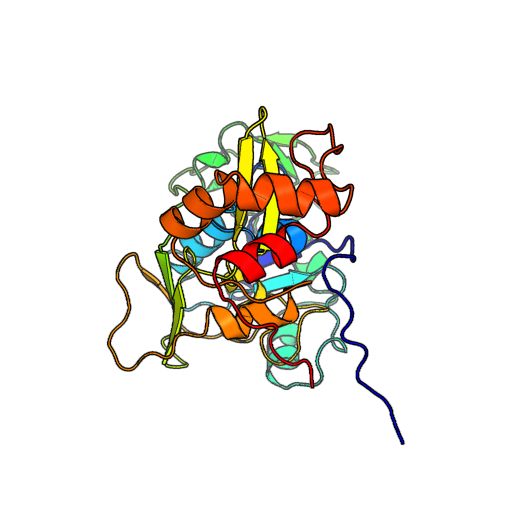 . TYR A 1 94 ? 20.651 0.570 -4.163 1.00 91.12 94 TYR A O 1
ATOM 744 N N . PRO A 1 95 ? 19.729 -1.136 -2.999 1.00 93.69 95 PRO A N 1
ATOM 745 C CA . PRO A 1 95 ? 18.516 -1.240 -3.818 1.00 93.69 95 PRO A CA 1
ATOM 746 C C . PRO A 1 95 ? 17.782 0.076 -4.074 1.00 93.69 95 PRO A C 1
ATOM 748 O O . PRO A 1 95 ? 17.355 0.318 -5.196 1.00 93.69 95 PRO A O 1
ATOM 751 N N . TYR A 1 96 ? 17.648 0.930 -3.056 1.00 91.88 96 TYR A N 1
ATOM 752 C CA . TYR A 1 96 ? 16.919 2.194 -3.185 1.00 91.88 96 TYR A CA 1
ATOM 753 C C . TYR A 1 96 ? 17.574 3.130 -4.219 1.00 91.88 96 TYR A C 1
ATOM 755 O O . TYR A 1 96 ? 16.902 3.657 -5.100 1.00 91.88 96 TYR A O 1
ATOM 763 N N . GLU A 1 97 ? 18.902 3.268 -4.166 1.00 90.38 97 GLU A N 1
ATOM 764 C CA . GLU A 1 97 ? 19.664 4.077 -5.130 1.00 90.38 97 GLU A CA 1
ATOM 765 C C . GLU A 1 97 ? 19.759 3.403 -6.504 1.00 90.38 97 GLU A C 1
ATOM 767 O O . GLU A 1 97 ? 19.729 4.084 -7.525 1.00 90.38 97 GLU A O 1
ATOM 772 N N . ASP A 1 98 ? 19.857 2.070 -6.562 1.00 93.06 98 ASP A N 1
ATOM 773 C CA . ASP A 1 98 ? 19.863 1.328 -7.831 1.00 9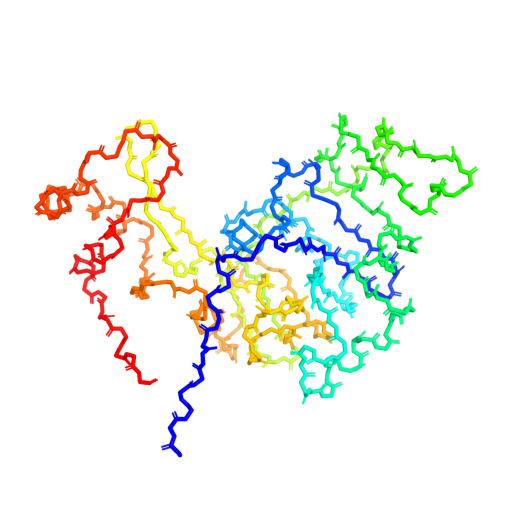3.06 98 ASP A CA 1
ATOM 774 C C . ASP A 1 98 ? 18.536 1.516 -8.586 1.00 93.06 98 ASP A C 1
ATOM 776 O O . ASP A 1 98 ? 18.545 1.708 -9.799 1.00 93.06 98 ASP A O 1
ATOM 780 N N . ILE A 1 99 ? 17.402 1.556 -7.872 1.00 93.88 99 ILE A N 1
ATOM 781 C CA . ILE A 1 99 ? 16.096 1.891 -8.456 1.00 93.88 99 ILE A CA 1
ATOM 782 C C . ILE A 1 99 ? 16.121 3.313 -9.021 1.00 93.88 99 ILE A C 1
ATOM 784 O O . ILE A 1 99 ? 15.932 3.486 -10.222 1.00 93.88 99 ILE A O 1
ATOM 788 N N . LEU A 1 100 ? 16.416 4.322 -8.198 1.00 89.38 100 LEU A N 1
ATOM 789 C CA . LEU A 1 100 ? 16.387 5.721 -8.640 1.00 89.38 100 LEU A CA 1
ATOM 790 C C . LEU A 1 100 ? 17.343 6.000 -9.808 1.00 89.38 100 LEU A C 1
ATOM 792 O O . LEU A 1 100 ? 17.010 6.748 -10.721 1.00 89.38 100 LEU A O 1
ATOM 796 N N . SER A 1 101 ? 18.528 5.392 -9.798 1.00 87.69 101 SER A N 1
ATOM 797 C CA . SER A 1 101 ? 19.567 5.678 -10.793 1.00 87.69 101 SER A CA 1
ATOM 798 C C . SER A 1 101 ? 19.507 4.809 -12.047 1.00 87.69 101 SER A C 1
ATOM 800 O O . SER A 1 101 ? 20.179 5.140 -13.023 1.00 87.69 101 SER A O 1
ATOM 802 N N . ARG A 1 102 ? 18.778 3.681 -12.045 1.00 90.06 102 ARG A N 1
ATOM 803 C CA . ARG A 1 102 ? 18.827 2.706 -13.156 1.00 90.06 102 ARG A CA 1
ATOM 804 C C . ARG A 1 102 ? 17.482 2.192 -13.646 1.00 90.06 102 ARG A C 1
ATOM 806 O O . ARG A 1 102 ? 17.467 1.455 -14.638 1.00 90.06 102 ARG A O 1
ATOM 813 N N . PHE A 1 103 ? 16.388 2.500 -12.957 1.00 94.06 103 PHE A N 1
ATOM 814 C CA . PHE A 1 103 ? 15.054 2.064 -13.354 1.00 94.06 103 PHE A CA 1
ATOM 815 C C . PHE A 1 103 ? 14.349 3.191 -14.108 1.00 94.06 103 PHE A C 1
ATOM 817 O O . PHE A 1 103 ? 14.585 4.373 -13.874 1.00 94.06 103 PHE A O 1
ATOM 824 N N . GLU A 1 104 ? 13.477 2.816 -15.033 1.00 92.88 104 GLU A N 1
ATOM 825 C CA . GLU A 1 104 ? 12.618 3.745 -15.753 1.00 92.88 104 GLU A CA 1
ATOM 826 C C . GLU A 1 104 ? 11.476 4.218 -14.842 1.00 92.88 104 GLU A C 1
ATOM 828 O O . GLU A 1 104 ? 10.757 3.406 -14.252 1.00 92.88 104 GLU A O 1
ATOM 833 N N . ASN A 1 105 ? 11.293 5.536 -14.742 1.00 92.88 105 ASN A N 1
ATOM 834 C CA . ASN A 1 105 ? 10.138 6.128 -14.075 1.00 92.88 105 ASN A CA 1
ATOM 835 C C . ASN A 1 105 ? 8.901 5.986 -14.974 1.00 92.88 105 ASN A C 1
ATOM 837 O O . ASN A 1 105 ? 8.727 6.738 -15.935 1.00 92.88 105 ASN A O 1
ATOM 841 N N . VAL A 1 106 ? 8.014 5.046 -14.648 1.00 95.12 106 VAL A N 1
ATOM 842 C CA . VAL A 1 106 ? 6.803 4.771 -15.441 1.00 95.12 106 VAL A CA 1
ATOM 843 C C . VAL A 1 106 ? 5.587 5.579 -14.986 1.00 95.12 106 VAL A C 1
ATOM 845 O O . VAL A 1 106 ? 4.477 5.375 -15.480 1.00 95.12 106 VAL A O 1
ATOM 848 N N . THR A 1 107 ? 5.767 6.544 -14.083 1.00 94.38 107 THR A N 1
ATOM 849 C CA . THR A 1 107 ? 4.664 7.356 -13.542 1.00 94.38 107 THR A CA 1
ATOM 850 C C . THR A 1 107 ? 3.943 8.165 -14.624 1.00 94.38 107 THR A C 1
ATOM 852 O O . THR A 1 107 ? 2.733 8.367 -14.543 1.00 94.38 107 THR A O 1
ATOM 855 N N . GLY A 1 108 ? 4.636 8.526 -15.712 1.00 94.31 108 GLY A N 1
ATOM 856 C CA . GLY A 1 108 ? 4.055 9.213 -16.875 1.00 94.31 108 GLY A CA 1
ATOM 857 C C . GLY A 1 108 ? 2.969 8.428 -17.628 1.00 94.31 108 GLY A C 1
ATOM 858 O O . GLY A 1 108 ? 2.276 8.991 -18.480 1.00 94.31 108 GLY A O 1
ATOM 859 N N . HIS A 1 109 ? 2.774 7.143 -17.319 1.00 96.62 109 HIS A N 1
ATOM 860 C CA . HIS A 1 109 ? 1.633 6.377 -17.814 1.00 96.62 109 HIS A CA 1
ATOM 861 C C . HIS A 1 109 ? 0.304 6.782 -17.163 1.00 96.62 109 HIS A C 1
ATOM 863 O O . HIS A 1 109 ? -0.740 6.600 -17.784 1.00 96.62 109 HIS A O 1
ATOM 869 N N . PHE A 1 110 ? 0.302 7.345 -15.955 1.00 97.00 110 PHE A N 1
ATOM 870 C CA . PHE A 1 110 ? -0.924 7.704 -15.237 1.00 97.00 110 PHE A CA 1
ATOM 871 C C . PHE A 1 110 ? -1.465 9.071 -15.672 1.00 97.00 110 PHE A C 1
ATOM 873 O O . PHE A 1 110 ? -0.720 10.043 -15.735 1.00 97.00 110 PHE A O 1
ATOM 880 N N . ASP A 1 111 ? -2.771 9.178 -15.936 1.00 95.62 111 ASP A N 1
ATOM 881 C CA . ASP A 1 111 ? -3.458 10.452 -16.233 1.00 95.62 111 ASP A CA 1
ATOM 882 C C . ASP A 1 111 ? -3.242 11.481 -15.104 1.00 95.62 111 ASP A C 1
ATOM 884 O O . ASP A 1 111 ? -3.145 12.680 -15.358 1.00 95.62 111 ASP A O 1
ATOM 888 N N . GLU A 1 112 ? -3.087 11.002 -13.867 1.00 93.94 112 GLU A N 1
ATOM 889 C CA . GLU A 1 112 ? -2.752 11.771 -12.665 1.00 93.94 112 GLU A CA 1
ATOM 890 C C . GLU A 1 112 ? -1.400 12.502 -12.762 1.00 93.94 112 GLU A C 1
ATOM 892 O O . GLU A 1 112 ? -1.241 13.563 -12.171 1.00 93.94 112 GLU A O 1
ATOM 897 N N . ALA A 1 113 ? -0.455 12.008 -13.567 1.00 93.06 113 ALA A N 1
ATOM 898 C CA . ALA A 1 113 ? 0.840 12.654 -13.795 1.00 93.06 113 ALA A CA 1
ATOM 899 C C . ALA A 1 113 ? 0.765 13.876 -14.723 1.00 93.06 113 ALA A C 1
ATOM 901 O O . ALA A 1 113 ? 1.739 14.613 -14.888 1.00 93.06 113 ALA A O 1
ATOM 902 N N . ARG A 1 114 ? -0.381 14.121 -15.365 1.00 92.56 114 ARG A N 1
ATOM 903 C CA . ARG A 1 114 ? -0.523 15.197 -16.346 1.00 92.56 114 ARG A CA 1
ATOM 904 C C . ARG A 1 114 ? -0.369 16.573 -15.686 1.00 92.56 114 ARG A C 1
ATOM 906 O O . ARG A 1 114 ? -1.211 16.994 -14.900 1.00 92.56 114 ARG A O 1
ATOM 913 N N . GLY A 1 115 ? 0.650 17.320 -16.112 1.00 88.19 115 GLY A N 1
ATOM 914 C CA . GLY A 1 115 ? 0.952 18.657 -15.586 1.00 88.19 115 GLY A CA 1
ATOM 915 C C . GLY A 1 115 ? 1.756 18.650 -14.283 1.00 88.19 115 GLY A C 1
ATOM 916 O O . GLY A 1 115 ? 1.959 19.718 -13.712 1.00 88.19 115 GLY A O 1
ATOM 917 N N . HIS A 1 116 ? 2.200 17.473 -13.838 1.00 88.12 116 HIS A N 1
ATOM 918 C CA . HIS A 1 116 ? 3.219 17.319 -12.809 1.00 88.12 116 HIS A CA 1
ATOM 919 C C . HIS A 1 116 ? 4.601 17.203 -13.451 1.00 88.12 116 HIS A C 1
ATOM 921 O O . HIS A 1 116 ? 4.729 16.803 -14.616 1.00 88.12 116 HIS A O 1
ATOM 927 N N . SER A 1 117 ? 5.615 17.553 -12.672 1.00 84.38 117 SER A N 1
ATOM 928 C CA . SER A 1 117 ? 7.005 17.366 -13.045 1.00 84.38 117 SER A CA 1
ATOM 929 C C . SER A 1 117 ? 7.519 16.006 -12.586 1.00 84.38 117 SER A C 1
ATOM 931 O O . SER A 1 117 ? 6.894 15.334 -11.771 1.00 84.38 117 SER A O 1
ATOM 933 N N . CYS A 1 118 ? 8.641 15.590 -13.157 1.00 80.06 118 CYS A N 1
ATOM 934 C CA . CYS A 1 118 ? 9.416 14.452 -12.717 1.00 80.06 118 CYS A CA 1
ATOM 935 C C . CYS A 1 118 ? 10.875 14.856 -12.512 1.00 80.06 118 CYS A C 1
ATOM 937 O O . CYS A 1 118 ? 11.402 15.766 -13.165 1.00 80.06 118 CYS A O 1
ATOM 939 N N . SER A 1 119 ? 11.532 14.137 -11.606 1.00 72.38 119 SER A N 1
ATOM 940 C CA . SER A 1 119 ? 12.985 14.154 -11.472 1.00 72.38 119 SER A CA 1
ATOM 941 C C . SER A 1 119 ? 13.561 12.957 -12.227 1.00 72.38 119 SER A C 1
ATOM 943 O O . SER A 1 119 ? 13.305 11.805 -11.874 1.00 72.38 119 SER A O 1
ATOM 945 N N . ASP A 1 120 ? 14.331 13.218 -13.284 1.00 68.25 120 ASP A N 1
ATOM 946 C CA . ASP A 1 120 ? 14.958 12.173 -14.101 1.00 68.25 120 ASP A CA 1
ATOM 947 C C . ASP A 1 120 ? 16.352 11.839 -13.556 1.00 68.25 120 ASP A C 1
ATOM 949 O O . ASP A 1 120 ? 17.390 12.307 -14.038 1.00 68.25 120 ASP A O 1
ATOM 953 N N . TYR A 1 121 ? 16.368 11.025 -12.502 1.00 66.56 121 TYR A N 1
ATOM 954 C CA . TYR A 1 121 ? 17.608 10.574 -11.873 1.00 66.56 121 TYR A CA 1
ATOM 955 C C . TYR A 1 121 ? 18.432 9.654 -12.786 1.00 66.56 121 TYR A C 1
ATOM 957 O O . TYR A 1 121 ? 19.664 9.714 -12.741 1.00 66.56 121 TYR A O 1
ATOM 965 N N . LEU A 1 122 ? 17.781 8.874 -13.659 1.00 64.31 122 LEU A N 1
ATOM 966 C CA . LEU A 1 122 ? 18.419 7.939 -14.593 1.00 64.31 122 LEU A CA 1
ATOM 967 C C . LEU A 1 122 ? 19.374 8.647 -15.563 1.00 64.31 122 LEU A C 1
ATOM 969 O O . LEU A 1 122 ? 20.453 8.136 -15.868 1.00 64.31 122 LEU A O 1
ATOM 973 N N . HIS A 1 123 ? 18.997 9.835 -16.037 1.00 61.97 123 HIS A N 1
ATOM 974 C CA . HIS A 1 123 ? 19.793 10.603 -16.995 1.00 61.97 123 HIS A CA 1
ATOM 975 C C . HIS A 1 123 ? 20.523 11.810 -16.386 1.00 61.97 123 HIS A C 1
ATOM 977 O O . HIS A 1 123 ? 21.109 12.613 -17.123 1.00 61.97 123 HIS A O 1
ATOM 983 N N . SER A 1 124 ? 20.542 11.917 -15.056 1.00 65.50 124 SER A N 1
ATOM 984 C CA . SER A 1 124 ? 21.141 13.040 -14.323 1.00 65.50 124 SER A CA 1
ATOM 985 C C . SER A 1 124 ? 22.635 13.248 -14.629 1.00 65.50 124 SER A C 1
ATOM 987 O O . SER A 1 124 ? 23.080 14.376 -14.842 1.00 65.50 124 SER A O 1
ATOM 989 N N . GLU A 1 125 ? 23.425 12.175 -14.755 1.00 62.88 125 GLU A N 1
ATOM 990 C CA . GLU A 1 125 ? 24.857 12.285 -15.084 1.00 62.88 125 GLU A CA 1
ATOM 991 C C . GLU A 1 125 ? 25.111 12.810 -16.511 1.00 62.88 125 GLU A C 1
ATOM 993 O O . GLU A 1 125 ? 26.096 13.514 -16.755 1.00 62.88 125 GLU A O 1
ATOM 998 N N . GLU A 1 126 ? 24.235 12.482 -17.467 1.00 62.19 126 GLU A N 1
ATOM 999 C CA . GLU A 1 126 ? 24.391 12.850 -18.881 1.00 62.19 126 GLU A CA 1
ATOM 1000 C C . GLU A 1 126 ? 23.825 14.237 -19.193 1.00 62.19 126 GLU A C 1
ATOM 1002 O O . GLU A 1 126 ? 24.363 14.962 -20.038 1.00 62.19 126 GLU A O 1
ATOM 1007 N N . ARG A 1 127 ? 22.720 14.598 -18.537 1.00 60.06 127 ARG A N 1
ATOM 1008 C CA . ARG A 1 127 ? 21.935 15.793 -18.859 1.00 60.06 127 ARG A CA 1
ATOM 1009 C C . ARG A 1 127 ? 22.068 16.900 -17.800 1.00 60.06 127 ARG A C 1
ATOM 1011 O O . ARG A 1 127 ? 21.606 18.016 -18.039 1.00 60.06 127 ARG A O 1
ATOM 1018 N N . GLY A 1 128 ? 22.794 16.634 -16.710 1.00 58.88 128 GLY A N 1
ATOM 1019 C CA . GLY A 1 128 ? 22.855 17.475 -15.514 1.00 58.88 128 GLY A CA 1
ATOM 1020 C C . GLY A 1 128 ? 21.678 17.191 -14.582 1.00 58.88 128 GLY A C 1
ATOM 1021 O O . GLY A 1 128 ? 20.796 16.413 -14.926 1.00 58.88 128 GLY A O 1
ATOM 1022 N N . ASP A 1 129 ? 21.662 17.836 -13.416 1.00 56.81 129 ASP A N 1
ATOM 1023 C CA . ASP A 1 129 ? 20.544 17.817 -12.465 1.00 56.81 129 ASP A CA 1
ATOM 1024 C C . ASP A 1 129 ? 19.257 18.358 -13.130 1.00 56.81 129 ASP A C 1
ATOM 1026 O O . ASP A 1 129 ? 18.943 19.550 -13.039 1.00 56.81 129 ASP A O 1
ATOM 1030 N N . ILE A 1 130 ? 18.544 17.501 -13.867 1.00 57.44 130 ILE A N 1
ATOM 1031 C CA . ILE A 1 130 ? 17.235 17.798 -14.445 1.00 57.44 130 ILE A CA 1
ATOM 1032 C C . ILE A 1 130 ? 16.199 17.503 -13.372 1.00 57.44 130 ILE A C 1
ATOM 1034 O O . ILE A 1 130 ? 15.690 16.392 -13.232 1.00 57.44 130 ILE A O 1
ATOM 1038 N N . PHE A 1 131 ? 15.922 18.547 -12.609 1.00 64.12 131 PHE A N 1
ATOM 1039 C CA . PHE A 1 131 ? 14.717 18.659 -11.813 1.00 64.12 131 PHE A CA 1
ATOM 1040 C C . PHE A 1 131 ? 13.673 19.412 -12.646 1.00 64.12 131 PHE A C 1
ATOM 1042 O O . PHE A 1 131 ? 14.020 20.334 -13.390 1.00 64.12 131 PHE A O 1
ATOM 1049 N N . ASP A 1 132 ? 12.408 19.034 -12.497 1.00 70.38 132 ASP A N 1
ATOM 1050 C CA . ASP A 1 132 ? 11.245 19.762 -13.008 1.00 70.38 132 ASP A CA 1
ATOM 1051 C C . ASP A 1 132 ? 10.901 19.595 -14.511 1.00 70.38 132 ASP A C 1
ATOM 1053 O O . ASP A 1 132 ? 10.375 20.528 -15.127 1.00 70.38 132 ASP A O 1
ATOM 1057 N N . GLU A 1 133 ? 11.158 18.435 -15.134 1.00 79.19 133 GLU A N 1
ATOM 1058 C CA . GLU A 1 133 ? 10.608 18.151 -16.476 1.00 79.19 133 GLU A CA 1
ATOM 1059 C C . GLU A 1 133 ? 9.166 17.642 -16.374 1.00 79.19 133 GLU A C 1
ATOM 1061 O O . GLU A 1 133 ? 8.883 16.700 -15.647 1.00 79.19 133 GLU A O 1
ATOM 1066 N N . GLU A 1 134 ? 8.229 18.242 -17.114 1.00 86.56 134 GLU A N 1
ATOM 1067 C CA . GLU A 1 134 ? 6.842 17.764 -17.121 1.00 86.56 134 GLU A CA 1
ATOM 1068 C C . GLU A 1 134 ? 6.754 16.341 -17.690 1.00 86.56 134 GLU A C 1
ATOM 1070 O O . GLU A 1 134 ? 7.323 16.049 -18.750 1.00 86.56 134 GLU A O 1
ATOM 1075 N N . TYR A 1 135 ? 5.959 15.474 -17.054 1.00 88.81 135 TYR A N 1
ATOM 1076 C CA . TYR A 1 135 ? 5.615 14.187 -17.654 1.00 88.81 135 TYR A CA 1
ATOM 1077 C C . TYR A 1 135 ? 5.017 14.420 -19.047 1.00 88.81 135 TYR A C 1
ATOM 1079 O O . TYR A 1 135 ? 4.121 15.245 -19.235 1.00 88.81 135 TYR A O 1
ATOM 1087 N N . THR A 1 136 ? 5.501 13.681 -20.046 1.00 88.81 136 THR A N 1
ATOM 1088 C CA . THR A 1 136 ? 5.050 13.840 -21.443 1.00 88.81 136 THR A CA 1
ATOM 1089 C C . THR A 1 136 ? 4.055 12.770 -21.890 1.00 88.81 136 THR A C 1
ATOM 1091 O O . THR A 1 136 ? 3.471 12.879 -22.973 1.00 88.81 136 THR A O 1
ATOM 1094 N N . GLY A 1 137 ? 3.799 11.779 -21.038 1.00 88.75 137 GLY A N 1
ATOM 1095 C CA . GLY A 1 137 ? 2.857 10.695 -21.272 1.00 88.75 137 GLY A CA 1
ATOM 1096 C C . GLY A 1 137 ? 3.536 9.327 -21.313 1.00 88.75 137 GLY A C 1
ATOM 1097 O O . GLY A 1 137 ? 4.714 9.214 -20.977 1.00 88.75 137 GLY A O 1
ATOM 1098 N N . PRO A 1 138 ? 2.800 8.281 -21.720 1.00 94.31 138 PRO A N 1
ATOM 1099 C CA . PRO A 1 138 ? 1.625 8.338 -22.599 1.00 94.31 138 PRO A CA 1
ATOM 1100 C C . PRO A 1 138 ? 0.269 8.672 -21.948 1.00 94.31 138 PRO A C 1
ATOM 1102 O O . PRO A 1 138 ? -0.677 8.927 -22.697 1.00 94.31 138 PRO A O 1
ATOM 1105 N N . PHE A 1 139 ? 0.154 8.727 -20.616 1.00 96.19 139 PHE A N 1
ATOM 1106 C CA . PHE A 1 139 ? -1.114 8.977 -19.899 1.00 96.19 139 PHE A CA 1
ATOM 1107 C C . PHE A 1 139 ? -2.249 8.002 -20.270 1.00 96.19 139 PHE A C 1
ATOM 1109 O O . PHE A 1 139 ? -3.404 8.400 -20.454 1.00 96.19 139 PHE A O 1
ATOM 1116 N N . ASP A 1 140 ? -1.917 6.730 -20.474 1.00 96.75 140 ASP A N 1
ATOM 1117 C CA . ASP A 1 140 ? -2.837 5.684 -20.918 1.00 96.75 140 ASP A CA 1
ATOM 1118 C C . ASP A 1 140 ? -3.394 4.812 -19.779 1.00 96.75 140 ASP A C 1
ATOM 1120 O O . ASP A 1 140 ? -4.279 3.983 -20.012 1.00 96.75 140 ASP A O 1
ATOM 1124 N N . LEU A 1 141 ? -2.946 5.041 -18.545 1.00 96.88 141 LEU A N 1
ATOM 1125 C CA . LEU A 1 141 ? -3.450 4.429 -17.322 1.00 96.88 141 LEU A CA 1
ATOM 1126 C C . LEU A 1 141 ? -4.212 5.449 -16.473 1.00 96.88 141 LEU A C 1
ATOM 1128 O O . LEU A 1 141 ? -3.980 6.653 -16.524 1.00 96.88 141 LEU A O 1
ATOM 1132 N N . ARG A 1 142 ? -5.144 4.945 -15.666 1.00 95.25 142 ARG A N 1
ATOM 1133 C CA . ARG A 1 142 ? -5.834 5.711 -14.624 1.00 95.25 142 ARG A CA 1
ATOM 1134 C C . ARG A 1 142 ? -5.751 4.943 -13.332 1.00 95.25 142 ARG A C 1
ATOM 1136 O O . ARG A 1 142 ? -6.015 3.736 -13.343 1.00 95.25 142 ARG A O 1
ATOM 1143 N N . VAL A 1 143 ? -5.433 5.636 -12.245 1.00 95.19 143 VAL A N 1
ATOM 1144 C CA . VAL A 1 143 ? -5.369 5.009 -10.930 1.00 95.19 143 VAL A CA 1
ATOM 1145 C C . VAL A 1 143 ? -6.729 4.409 -10.584 1.00 95.19 143 VAL A C 1
ATOM 1147 O O . VAL A 1 143 ? -7.784 5.037 -10.722 1.00 95.19 143 VAL A O 1
ATOM 1150 N N . ARG A 1 144 ? -6.709 3.152 -10.138 1.00 94.69 144 ARG A N 1
ATOM 1151 C CA . ARG A 1 144 ? -7.899 2.429 -9.701 1.00 94.69 144 ARG A CA 1
ATOM 1152 C C . ARG A 1 144 ? -7.731 1.906 -8.284 1.00 94.69 144 ARG A C 1
ATOM 1154 O O . ARG A 1 144 ? -6.834 1.122 -7.994 1.00 94.69 144 ARG A O 1
ATOM 1161 N N . SER A 1 145 ? -8.704 2.249 -7.444 1.00 94.06 145 SER A N 1
ATOM 1162 C CA . SER A 1 145 ? -8.817 1.719 -6.089 1.00 94.06 145 SER A CA 1
ATOM 1163 C C . SER A 1 145 ? -9.563 0.383 -6.071 1.00 94.06 145 SER A C 1
ATOM 1165 O O . SER A 1 145 ? -10.795 0.331 -5.987 1.00 94.06 145 SER A O 1
ATOM 1167 N N . TRP A 1 146 ? -8.811 -0.708 -6.202 1.00 95.81 146 TRP A N 1
ATOM 1168 C CA . TRP A 1 146 ? -9.327 -2.079 -6.153 1.00 95.81 146 TRP A CA 1
ATOM 1169 C C . TRP A 1 146 ? -9.774 -2.467 -4.745 1.00 95.81 146 TRP A C 1
ATOM 1171 O O . TRP A 1 146 ? -9.112 -2.107 -3.772 1.00 95.81 146 TRP A O 1
ATOM 1181 N N . HIS A 1 147 ? -10.873 -3.217 -4.629 1.00 96.50 147 HIS A N 1
ATOM 1182 C CA . HIS A 1 147 ? -11.357 -3.680 -3.321 1.00 96.50 147 HIS A CA 1
ATOM 1183 C C . HIS A 1 147 ? -10.460 -4.783 -2.736 1.00 96.50 147 HIS A C 1
ATOM 1185 O O . HIS A 1 147 ? -10.049 -4.688 -1.588 1.00 96.50 147 HIS A O 1
ATOM 1191 N N . PHE A 1 148 ? -10.097 -5.794 -3.517 1.00 97.94 148 PHE A N 1
ATOM 1192 C CA . PHE A 1 148 ? -9.345 -6.956 -3.048 1.00 97.94 148 PHE A CA 1
ATOM 1193 C C . PHE A 1 148 ? -8.008 -7.102 -3.768 1.00 97.94 148 PHE A C 1
ATOM 1195 O O . PHE A 1 148 ? -7.937 -6.935 -4.988 1.00 97.94 148 PHE A O 1
ATOM 1202 N N . ALA A 1 149 ? -6.984 -7.508 -3.017 1.00 98.06 149 ALA A N 1
ATOM 1203 C CA . ALA A 1 149 ? -5.753 -8.084 -3.549 1.00 98.06 149 ALA A CA 1
ATOM 1204 C C . ALA A 1 149 ? -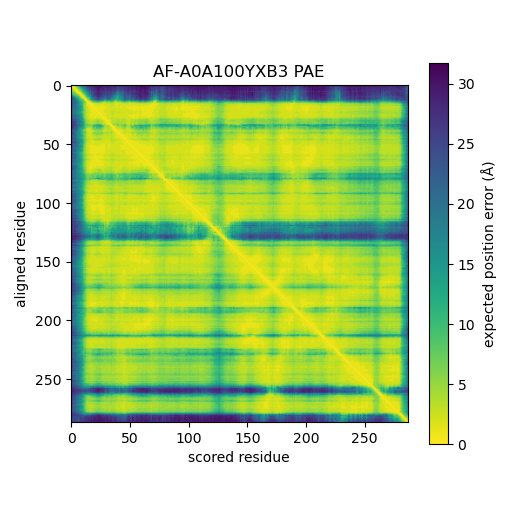5.735 -9.582 -3.218 1.00 98.06 149 ALA A C 1
ATOM 1206 O O . ALA A 1 149 ? -5.892 -9.972 -2.060 1.00 98.06 149 ALA A O 1
ATOM 1207 N N . VAL A 1 150 ? -5.593 -10.431 -4.233 1.00 98.19 150 VAL A N 1
ATOM 1208 C CA . VAL A 1 150 ? -5.764 -11.884 -4.135 1.00 98.19 150 VAL A CA 1
ATOM 1209 C C . VAL A 1 150 ? -4.465 -12.573 -4.525 1.00 98.19 150 VAL A C 1
ATOM 1211 O O . VAL A 1 150 ? -4.106 -12.620 -5.699 1.00 98.19 150 VAL A O 1
ATOM 1214 N N . ASN A 1 151 ? -3.773 -13.151 -3.548 1.00 98.00 151 ASN A N 1
ATOM 1215 C CA . ASN A 1 151 ? -2.550 -13.907 -3.772 1.00 98.00 151 ASN A CA 1
ATOM 1216 C C . ASN A 1 151 ? -2.882 -15.351 -4.177 1.00 98.00 151 ASN A C 1
ATOM 1218 O O . ASN A 1 151 ? -3.283 -16.186 -3.361 1.00 98.00 151 ASN A O 1
ATOM 1222 N N . ARG A 1 152 ? -2.686 -15.650 -5.463 1.00 97.19 152 ARG A N 1
ATOM 1223 C CA . ARG A 1 152 ? -2.931 -16.960 -6.081 1.00 97.19 152 ARG A CA 1
ATOM 1224 C C . ARG A 1 152 ? -1.898 -18.004 -5.693 1.00 97.19 152 ARG A C 1
ATOM 1226 O O . ARG A 1 152 ? -2.233 -19.181 -5.634 1.00 97.19 152 ARG A O 1
ATOM 1233 N N . THR A 1 153 ? -0.661 -17.597 -5.422 1.00 96.81 153 THR A N 1
ATOM 1234 C CA . THR A 1 153 ? 0.400 -18.522 -5.001 1.00 96.81 153 THR A CA 1
ATOM 1235 C C . THR A 1 153 ? 0.117 -19.087 -3.611 1.00 96.81 153 THR A C 1
ATOM 1237 O O . THR A 1 153 ? 0.341 -20.272 -3.360 1.00 96.81 153 THR A O 1
ATOM 1240 N N . ARG A 1 154 ? -0.376 -18.243 -2.699 1.00 95.50 154 ARG A N 1
ATOM 1241 C CA . ARG A 1 154 ? -0.562 -18.585 -1.283 1.00 95.50 154 ARG A CA 1
ATOM 1242 C C . ARG A 1 154 ? -1.990 -18.959 -0.904 1.00 95.50 154 ARG A C 1
ATOM 1244 O O . ARG A 1 154 ? -2.181 -19.465 0.196 1.00 95.50 154 ARG A O 1
ATOM 1251 N N . HIS A 1 155 ? -2.967 -18.731 -1.786 1.00 97.12 155 HIS A N 1
ATOM 1252 C CA . HIS A 1 155 ? -4.397 -18.818 -1.463 1.00 97.12 155 HIS A CA 1
ATOM 1253 C C . HIS A 1 155 ? -4.773 -17.906 -0.276 1.00 97.12 155 HIS A C 1
ATOM 1255 O O . HIS A 1 155 ? -5.481 -18.298 0.651 1.00 97.12 155 HIS A O 1
ATOM 1261 N N . GLU A 1 156 ? -4.274 -16.669 -0.304 1.00 97.25 156 GLU A N 1
ATOM 1262 C CA . GLU A 1 156 ? -4.526 -15.618 0.693 1.00 97.25 156 GLU A CA 1
ATOM 1263 C C . GLU A 1 156 ? -5.147 -14.395 -0.006 1.00 97.25 156 GLU A C 1
ATOM 1265 O O . GLU A 1 156 ? -4.949 -14.196 -1.207 1.00 97.25 156 GLU A O 1
ATOM 1270 N N . PHE A 1 157 ? -5.885 -13.554 0.716 1.00 97.81 157 PHE A N 1
ATOM 1271 C CA . PHE A 1 157 ? -6.369 -12.278 0.190 1.00 97.81 157 PHE A CA 1
ATOM 1272 C C . PHE A 1 157 ? -6.421 -11.183 1.252 1.00 97.81 157 PHE A C 1
ATOM 1274 O O . PHE A 1 157 ? -6.481 -11.458 2.449 1.00 97.81 157 PHE A O 1
ATOM 1281 N N . VAL A 1 158 ? -6.428 -9.942 0.777 1.00 97.06 158 VAL A N 1
ATOM 1282 C CA . VAL A 1 158 ? -6.655 -8.734 1.571 1.00 97.06 158 VAL A CA 1
ATOM 1283 C C . VAL A 1 158 ? -7.904 -8.029 1.054 1.00 97.06 158 VAL A C 1
ATOM 1285 O O . VAL A 1 158 ? -8.018 -7.778 -0.148 1.00 97.06 158 VAL A O 1
ATOM 1288 N N . ASP A 1 159 ? -8.820 -7.680 1.957 1.00 96.06 159 ASP A N 1
ATOM 1289 C CA . ASP A 1 159 ? -9.823 -6.639 1.741 1.00 96.06 159 ASP A CA 1
ATOM 1290 C C . ASP A 1 159 ? -9.173 -5.279 2.022 1.00 96.06 159 ASP A C 1
ATOM 1292 O O . ASP A 1 159 ? -9.001 -4.852 3.166 1.00 96.06 159 ASP A O 1
ATOM 1296 N N . ARG A 1 160 ? -8.818 -4.577 0.948 1.00 95.44 160 ARG A N 1
ATOM 1297 C CA . ARG A 1 160 ? -8.112 -3.294 1.004 1.00 95.44 160 ARG A CA 1
ATOM 1298 C C . ARG A 1 160 ? -8.976 -2.155 1.536 1.00 95.44 160 ARG A C 1
ATOM 1300 O O . ARG A 1 160 ? -8.470 -1.056 1.716 1.00 95.44 160 ARG A O 1
ATOM 1307 N N . ARG A 1 161 ? -10.282 -2.365 1.734 1.00 92.62 161 ARG A N 1
ATOM 1308 C CA . ARG A 1 161 ? -11.226 -1.338 2.204 1.00 92.62 161 ARG A CA 1
ATOM 1309 C C . ARG A 1 161 ? -11.699 -1.581 3.631 1.00 92.62 161 ARG A C 1
ATOM 1311 O O . ARG A 1 161 ? -12.173 -0.641 4.260 1.00 92.62 161 ARG A O 1
ATOM 1318 N N . GLN A 1 162 ? -11.587 -2.807 4.138 1.00 90.31 162 GLN A N 1
ATOM 1319 C CA . GLN A 1 162 ? -12.099 -3.203 5.456 1.00 90.31 162 GLN A CA 1
ATOM 1320 C C . GLN A 1 162 ? -11.009 -3.538 6.477 1.00 90.31 162 GLN A C 1
ATOM 1322 O O . GLN A 1 162 ? -11.297 -4.140 7.511 1.00 90.31 162 GLN A O 1
ATOM 1327 N N . GLY A 1 163 ? -9.768 -3.104 6.247 1.00 92.19 163 GLY A N 1
ATOM 1328 C CA . GLY A 1 163 ? -8.729 -3.253 7.258 1.00 92.19 163 GLY A CA 1
ATOM 1329 C C . GLY A 1 163 ? -9.008 -2.470 8.550 1.00 92.19 163 GLY A C 1
ATOM 1330 O O . GLY A 1 163 ? -9.916 -1.626 8.597 1.00 92.19 163 GLY A O 1
ATOM 1331 N N . PRO A 1 164 ? -8.260 -2.768 9.628 1.00 93.56 164 PRO A N 1
ATOM 1332 C CA . PRO A 1 164 ? -8.523 -2.216 10.952 1.00 93.56 164 PRO A CA 1
ATOM 1333 C C . PRO A 1 164 ? -8.447 -0.686 10.997 1.00 93.56 164 PRO A C 1
ATOM 1335 O O . PRO A 1 164 ? -7.685 -0.065 10.250 1.00 93.56 164 PRO A O 1
ATOM 1338 N N . ILE A 1 165 ? -9.200 -0.078 11.919 1.00 93.25 165 ILE A N 1
ATOM 1339 C CA . ILE A 1 165 ? -9.151 1.374 12.145 1.00 93.25 165 ILE A CA 1
ATOM 1340 C C . ILE A 1 165 ? -7.769 1.771 12.687 1.00 93.25 165 ILE A C 1
ATOM 1342 O O . ILE A 1 165 ? -7.334 1.272 13.725 1.00 93.25 165 ILE A O 1
ATOM 1346 N N . SER A 1 166 ? -7.084 2.686 11.997 1.00 90.31 166 SER A N 1
ATOM 1347 C CA . SER A 1 166 ? -5.704 3.093 12.300 1.00 90.31 166 SER A CA 1
ATOM 1348 C C . SER A 1 166 ? -5.589 4.303 13.216 1.00 90.31 166 SER A C 1
ATOM 1350 O O . SER A 1 166 ? -4.564 4.463 13.887 1.00 90.31 166 SER A O 1
ATOM 1352 N N . ASN A 1 167 ? -6.579 5.191 13.162 1.00 90.62 167 ASN A N 1
ATOM 1353 C CA . ASN A 1 167 ? -6.607 6.482 13.839 1.00 90.62 167 ASN A CA 1
ATOM 1354 C C . ASN A 1 167 ? -8.008 7.103 13.760 1.00 90.62 167 ASN A C 1
ATOM 1356 O O . ASN A 1 167 ? -8.806 6.780 12.882 1.00 90.62 167 ASN A O 1
ATOM 1360 N N . VAL A 1 168 ? -8.273 8.030 14.677 1.00 92.19 168 VAL A N 1
ATOM 1361 C CA . VAL A 1 168 ? -9.443 8.914 14.668 1.00 92.19 168 VAL A CA 1
ATOM 1362 C C . VAL A 1 168 ? -8.921 10.340 14.744 1.00 92.19 168 VAL A C 1
ATOM 1364 O O . VAL A 1 168 ? -8.070 10.635 15.583 1.00 92.19 168 VAL A O 1
ATOM 1367 N N . TYR A 1 169 ? -9.428 11.221 13.893 1.00 90.75 169 TYR A N 1
ATOM 1368 C CA . TYR A 1 169 ? -9.011 12.620 13.811 1.00 90.75 169 TYR A CA 1
ATOM 1369 C C . TYR A 1 169 ? -10.222 13.538 13.646 1.00 90.75 169 TYR A C 1
ATOM 1371 O O . TYR A 1 169 ? -11.357 13.075 13.518 1.00 90.75 169 TYR A O 1
ATOM 1379 N N . ARG A 1 170 ? -10.004 14.858 13.693 1.00 88.81 170 ARG A N 1
ATOM 1380 C CA . ARG A 1 170 ? -11.046 15.835 13.344 1.00 88.81 170 ARG A CA 1
ATOM 1381 C C . ARG A 1 170 ? -10.759 16.483 12.007 1.00 88.81 170 ARG A C 1
ATOM 1383 O O . ARG A 1 170 ? -9.631 16.885 11.765 1.00 88.81 170 ARG A O 1
ATOM 1390 N N . TRP A 1 171 ? -11.777 16.649 11.178 1.00 87.38 171 TRP A N 1
ATOM 1391 C CA . TRP A 1 171 ? -11.686 17.408 9.936 1.00 87.38 171 TRP A CA 1
ATOM 1392 C C . TRP A 1 171 ? -12.916 18.293 9.784 1.00 87.38 171 TRP A C 1
ATOM 1394 O O . TRP A 1 171 ? -14.050 17.816 9.872 1.00 87.38 171 TRP A O 1
ATOM 1404 N N . HIS A 1 172 ? -12.715 19.603 9.626 1.00 86.31 172 HIS A N 1
ATOM 1405 C CA . HIS A 1 172 ? -13.795 20.586 9.509 1.00 86.31 172 HIS A CA 1
ATOM 1406 C C . HIS A 1 172 ? -14.862 20.444 10.607 1.00 86.31 172 HIS A C 1
ATOM 1408 O O . HIS A 1 172 ? -16.072 20.534 10.376 1.00 86.31 172 HIS A O 1
ATOM 1414 N N . GLY A 1 173 ? -14.393 20.197 11.833 1.00 81.75 173 GLY A N 1
ATOM 1415 C CA . GLY A 1 173 ? -15.227 20.062 13.022 1.00 81.75 173 GLY A CA 1
ATOM 1416 C C . GLY A 1 173 ? -15.917 18.706 13.211 1.00 81.75 173 GLY A C 1
ATOM 1417 O O . GLY A 1 173 ? -16.517 18.524 14.273 1.00 81.75 173 GLY A O 1
ATOM 1418 N N . ARG A 1 174 ? -15.804 17.765 12.265 1.00 86.25 174 ARG A N 1
ATOM 1419 C CA . ARG A 1 174 ? -16.348 16.396 12.349 1.00 86.25 174 ARG A CA 1
ATOM 1420 C C . ARG A 1 174 ? -15.271 15.402 12.762 1.00 86.25 174 ARG A C 1
ATOM 1422 O O . ARG A 1 174 ? -14.096 15.682 12.563 1.00 86.25 174 ARG A O 1
ATOM 1429 N N . TYR A 1 175 ? -15.672 14.288 13.368 1.00 91.00 175 TYR A N 1
ATOM 1430 C CA . TYR A 1 175 ? -14.766 13.167 13.611 1.00 91.00 175 TYR A CA 1
ATOM 1431 C C . TYR A 1 175 ? -14.702 12.306 12.357 1.00 91.00 175 TYR A C 1
ATOM 1433 O O . TYR A 1 175 ? -15.741 11.948 11.813 1.00 91.00 175 TYR A O 1
ATOM 1441 N N . GLU A 1 176 ? -13.487 11.981 11.950 1.00 92.81 176 GLU A N 1
ATOM 1442 C CA . GLU A 1 176 ? -13.161 11.117 10.823 1.00 92.81 176 GLU A CA 1
ATOM 1443 C C . GLU A 1 176 ? -12.237 9.998 11.320 1.00 92.81 176 GLU A C 1
ATOM 1445 O O . GLU A 1 176 ? -11.683 10.073 12.426 1.00 92.81 176 GLU A O 1
ATOM 1450 N N . PHE A 1 177 ? -12.059 8.955 10.517 1.00 93.31 177 PHE A N 1
ATOM 1451 C CA . PHE A 1 177 ? -11.183 7.840 10.856 1.00 93.31 177 PHE A CA 1
ATOM 1452 C C . PHE A 1 177 ? -10.439 7.322 9.628 1.00 93.31 177 PHE A C 1
ATOM 1454 O O . PHE A 1 177 ? -10.934 7.396 8.506 1.00 93.31 177 PHE A O 1
ATOM 1461 N N . GLY A 1 178 ? -9.237 6.798 9.859 1.00 92.38 178 GLY A N 1
ATOM 1462 C CA . GLY A 1 178 ? -8.454 6.092 8.850 1.00 92.38 178 GLY A CA 1
ATOM 1463 C C . GLY A 1 178 ? -8.536 4.580 9.032 1.00 92.38 178 GLY A C 1
ATOM 1464 O O . GLY A 1 178 ? -8.810 4.081 10.128 1.00 92.38 178 GLY A O 1
ATOM 1465 N N . ARG A 1 179 ? -8.269 3.851 7.950 1.00 93.25 179 ARG A N 1
ATOM 1466 C CA . ARG A 1 179 ? -8.118 2.392 7.930 1.00 93.25 179 ARG A CA 1
ATOM 1467 C C . ARG A 1 179 ? -6.764 2.013 7.360 1.00 93.25 179 ARG A C 1
ATOM 1469 O O . ARG A 1 179 ? -6.209 2.763 6.558 1.00 93.25 179 ARG A O 1
ATOM 1476 N N . ILE A 1 180 ? -6.298 0.827 7.731 1.00 93.00 180 ILE A N 1
ATOM 1477 C CA . ILE A 1 180 ? -5.094 0.221 7.164 1.00 93.00 180 ILE A CA 1
ATOM 1478 C C . ILE A 1 180 ? -5.454 -0.570 5.897 1.00 93.00 180 ILE A C 1
ATOM 1480 O O . ILE A 1 180 ? -6.282 -1.471 5.954 1.00 93.00 180 ILE A O 1
ATOM 1484 N N . ASP A 1 181 ? -4.806 -0.271 4.776 1.00 94.50 181 ASP A N 1
ATOM 1485 C CA . ASP A 1 181 ? -4.593 -1.186 3.656 1.00 94.50 181 ASP A CA 1
ATOM 1486 C C . ASP A 1 181 ? -3.248 -1.913 3.870 1.00 94.50 181 ASP A C 1
ATOM 1488 O O . ASP A 1 181 ? -2.179 -1.323 3.662 1.00 94.50 181 ASP A O 1
ATOM 1492 N N . PRO A 1 182 ? -3.255 -3.191 4.295 1.00 93.69 182 PRO A N 1
ATOM 1493 C CA . PRO A 1 182 ? -2.024 -3.922 4.575 1.00 93.69 182 PRO A CA 1
ATOM 1494 C C . PRO A 1 182 ? -1.296 -4.380 3.308 1.00 93.69 182 PRO A C 1
ATOM 1496 O O . PRO A 1 182 ? -0.210 -4.946 3.422 1.00 93.69 182 PRO A O 1
ATOM 1499 N N . THR A 1 183 ? -1.838 -4.134 2.107 1.00 94.94 183 THR A N 1
ATOM 1500 C CA . THR A 1 183 ? -1.185 -4.504 0.841 1.00 94.94 183 THR A CA 1
ATOM 1501 C C . THR A 1 183 ? 0.244 -3.975 0.795 1.00 94.94 183 THR A C 1
ATOM 1503 O O . THR A 1 183 ? 1.164 -4.721 0.482 1.00 94.94 183 THR A O 1
ATOM 1506 N N . VAL A 1 184 ? 0.460 -2.725 1.211 1.00 92.62 184 VAL A N 1
ATOM 1507 C CA . VAL A 1 184 ? 1.800 -2.122 1.257 1.00 92.62 184 VAL A CA 1
ATOM 1508 C C . VAL A 1 184 ? 2.760 -2.917 2.142 1.00 92.62 184 VAL A C 1
ATOM 1510 O O . VAL A 1 184 ? 3.892 -3.170 1.746 1.00 92.62 184 VAL A O 1
ATOM 1513 N N . LEU A 1 185 ? 2.307 -3.366 3.316 1.00 93.06 185 LEU A N 1
ATOM 1514 C CA . LEU A 1 185 ? 3.130 -4.119 4.270 1.00 93.06 185 LEU A CA 1
ATOM 1515 C C . LEU A 1 185 ? 3.580 -5.466 3.688 1.00 93.06 185 LEU A C 1
ATOM 1517 O O . LEU A 1 185 ? 4.702 -5.900 3.932 1.00 93.06 185 LEU A O 1
ATOM 1521 N N . LEU A 1 186 ? 2.734 -6.092 2.867 1.00 95.44 186 LEU A N 1
ATOM 1522 C CA . LEU A 1 186 ? 3.001 -7.384 2.229 1.00 95.44 186 LEU A CA 1
ATOM 1523 C C . LEU A 1 186 ? 4.057 -7.310 1.116 1.00 95.44 186 LEU A C 1
ATOM 1525 O O . LEU A 1 186 ? 4.672 -8.328 0.784 1.00 95.44 186 LEU A O 1
ATOM 1529 N N . TYR A 1 187 ? 4.277 -6.118 0.560 1.00 95.69 187 TYR A N 1
ATOM 1530 C CA . TYR A 1 187 ? 5.305 -5.830 -0.444 1.00 95.69 187 TYR A CA 1
ATOM 1531 C C . TYR A 1 187 ? 6.512 -5.072 0.121 1.00 95.69 187 TYR A C 1
ATOM 1533 O O . TYR A 1 187 ? 7.533 -4.946 -0.559 1.00 95.69 187 TYR A O 1
ATOM 1541 N N . ALA A 1 188 ? 6.406 -4.561 1.347 1.00 93.50 188 ALA A N 1
ATOM 1542 C CA . ALA A 1 188 ? 7.432 -3.734 1.954 1.00 93.50 188 ALA A CA 1
ATOM 1543 C C . ALA A 1 188 ? 8.708 -4.533 2.243 1.00 93.50 188 ALA A C 1
ATOM 1545 O O . ALA A 1 188 ? 8.667 -5.575 2.898 1.00 93.50 188 ALA A O 1
ATOM 1546 N N . MET A 1 189 ? 9.844 -4.002 1.799 1.00 91.06 189 MET A N 1
ATOM 1547 C CA . MET A 1 189 ? 11.184 -4.457 2.158 1.00 91.06 189 MET A CA 1
ATOM 1548 C C . MET A 1 189 ? 11.874 -3.352 2.963 1.00 91.06 189 MET A C 1
ATOM 1550 O O . MET A 1 189 ? 11.930 -2.208 2.515 1.00 91.06 189 MET A O 1
ATOM 1554 N N . GLY A 1 190 ? 12.391 -3.676 4.149 1.00 84.19 190 GLY A N 1
ATOM 1555 C CA . GLY A 1 190 ? 12.964 -2.705 5.085 1.00 84.19 190 GLY A CA 1
ATOM 1556 C C . GLY A 1 190 ? 12.654 -3.081 6.540 1.00 84.19 190 GLY A C 1
ATOM 1557 O O . GLY A 1 190 ? 12.384 -4.247 6.806 1.00 84.19 190 GLY A O 1
ATOM 1558 N N . PRO A 1 191 ? 12.670 -2.130 7.490 1.00 77.50 191 PRO A N 1
ATOM 1559 C CA . PRO A 1 191 ? 12.315 -2.351 8.894 1.00 77.50 191 PRO A CA 1
ATOM 1560 C C . PRO A 1 191 ? 10.795 -2.521 9.082 1.00 77.50 191 PRO A C 1
ATOM 1562 O O . PRO A 1 191 ? 10.130 -1.734 9.758 1.00 77.50 191 PRO A O 1
ATOM 1565 N N . VAL A 1 192 ? 10.247 -3.564 8.468 1.00 80.94 192 VAL A N 1
ATOM 1566 C CA . VAL A 1 192 ? 8.878 -4.048 8.656 1.00 80.94 192 VAL A CA 1
ATOM 1567 C C . VAL A 1 192 ? 8.898 -5.383 9.389 1.00 80.94 192 VAL A C 1
ATOM 1569 O O . VAL A 1 192 ? 9.952 -5.957 9.636 1.00 80.94 192 VAL A O 1
ATOM 1572 N N . ASP A 1 193 ? 7.726 -5.859 9.788 1.00 83.88 193 ASP A N 1
ATOM 1573 C CA . ASP A 1 193 ? 7.589 -7.149 10.456 1.00 83.88 193 ASP A CA 1
ATOM 1574 C C . ASP A 1 193 ? 8.091 -8.303 9.569 1.00 83.88 193 ASP A C 1
ATOM 1576 O O . ASP A 1 193 ? 7.660 -8.428 8.425 1.00 83.88 193 ASP A O 1
ATOM 1580 N N . ASP A 1 194 ? 8.979 -9.150 10.096 1.00 80.94 194 ASP A N 1
ATOM 1581 C CA . ASP A 1 194 ? 9.624 -10.232 9.335 1.00 80.94 194 ASP A CA 1
ATOM 1582 C C . ASP A 1 194 ? 8.635 -11.280 8.787 1.00 80.94 194 ASP A C 1
ATOM 1584 O O . ASP A 1 194 ? 8.912 -11.932 7.774 1.00 80.94 194 ASP A O 1
ATOM 1588 N N . GLU A 1 195 ? 7.486 -11.476 9.447 1.00 85.81 195 GLU A N 1
ATOM 1589 C CA . GLU A 1 195 ? 6.489 -12.474 9.044 1.00 85.81 195 GLU A CA 1
ATOM 1590 C C . GLU A 1 195 ? 5.702 -12.018 7.806 1.00 85.81 195 GLU A C 1
ATOM 1592 O O . GLU A 1 195 ? 5.429 -12.821 6.899 1.00 85.81 195 GLU A O 1
ATOM 1597 N N . TRP A 1 196 ? 5.351 -10.732 7.767 1.00 90.44 196 TRP A N 1
ATOM 1598 C CA . TRP A 1 196 ? 4.479 -10.150 6.744 1.00 90.44 196 TRP A CA 1
ATOM 1599 C C . TRP A 1 196 ? 5.230 -9.368 5.666 1.00 90.44 196 TRP A C 1
ATOM 1601 O O . TRP A 1 196 ? 4.826 -9.398 4.502 1.00 90.44 196 TRP A O 1
ATOM 1611 N N . GLY A 1 197 ? 6.345 -8.740 6.031 1.00 90.31 197 GLY A N 1
ATOM 1612 C CA . GLY A 1 197 ? 7.211 -7.963 5.154 1.00 90.31 197 GLY A CA 1
ATOM 1613 C C . GLY A 1 197 ? 7.669 -8.765 3.946 1.00 90.31 197 GLY A C 1
ATOM 1614 O O . GLY A 1 197 ? 8.129 -9.906 4.064 1.00 90.31 197 GLY A O 1
ATOM 1615 N N . GLY A 1 198 ? 7.491 -8.188 2.762 1.00 91.88 198 GLY A N 1
ATOM 1616 C CA . GLY A 1 198 ? 7.947 -8.746 1.494 1.00 91.88 198 GLY A CA 1
ATOM 1617 C C . GLY A 1 198 ? 7.354 -10.103 1.112 1.00 91.88 198 GLY A C 1
ATOM 1618 O O . GLY A 1 198 ? 7.881 -10.802 0.243 1.00 91.88 198 GLY A O 1
ATOM 1619 N N . ARG A 1 199 ? 6.310 -10.564 1.806 1.00 93.06 199 ARG A N 1
ATOM 1620 C CA . ARG A 1 199 ? 5.717 -11.898 1.636 1.00 93.06 199 ARG A CA 1
ATOM 1621 C C . ARG A 1 199 ? 5.152 -12.110 0.245 1.00 93.06 199 ARG A C 1
ATOM 1623 O O . ARG A 1 199 ? 5.223 -13.237 -0.237 1.00 93.06 199 ARG A O 1
ATOM 1630 N N . TRP A 1 200 ? 4.631 -11.060 -0.380 1.00 96.62 200 TRP A N 1
ATOM 1631 C CA . TRP A 1 200 ? 3.960 -11.133 -1.677 1.00 96.62 200 TRP A CA 1
ATOM 1632 C C . TRP A 1 200 ? 4.840 -10.677 -2.851 1.00 96.62 200 TRP A C 1
ATOM 1634 O O . TRP A 1 200 ? 4.398 -10.734 -3.994 1.00 96.62 200 TRP A O 1
ATOM 1644 N N . CYS A 1 201 ? 6.101 -10.300 -2.606 1.00 95.81 201 CYS A N 1
ATOM 1645 C CA . CYS A 1 201 ? 6.960 -9.659 -3.607 1.00 95.81 201 CYS A CA 1
ATOM 1646 C C . CYS A 1 201 ? 7.237 -10.463 -4.887 1.00 95.81 201 CYS A C 1
ATOM 1648 O O . CYS A 1 201 ? 7.564 -9.885 -5.916 1.00 95.81 201 CYS A O 1
ATOM 1650 N N . SER A 1 202 ? 7.148 -11.791 -4.840 1.00 95.31 202 SER A N 1
ATOM 1651 C CA . SER A 1 202 ? 7.347 -12.671 -6.006 1.00 95.31 202 SER A CA 1
ATOM 1652 C C . SER A 1 202 ? 6.172 -13.625 -6.217 1.00 95.31 202 SER A C 1
ATOM 1654 O O . SER A 1 202 ? 6.320 -14.659 -6.870 1.00 95.31 202 SER A O 1
ATOM 1656 N N . ASP A 1 203 ? 5.027 -13.315 -5.613 1.00 97.00 203 ASP A N 1
ATOM 1657 C CA . ASP A 1 203 ? 3.827 -14.129 -5.721 1.00 97.00 203 ASP A CA 1
ATOM 1658 C C . ASP A 1 203 ? 2.925 -13.619 -6.850 1.00 97.00 203 ASP A C 1
ATOM 1660 O O . ASP A 1 203 ? 2.917 -12.437 -7.190 1.00 97.00 203 ASP A O 1
ATOM 1664 N N . LEU A 1 204 ? 2.116 -14.518 -7.413 1.00 97.88 204 LEU A N 1
ATOM 1665 C CA . LEU A 1 204 ? 1.089 -14.142 -8.371 1.00 97.88 204 LEU A CA 1
ATOM 1666 C C . LEU A 1 204 ? -0.078 -13.506 -7.613 1.00 97.88 204 LEU A C 1
ATOM 1668 O O . LEU A 1 204 ? -0.824 -14.209 -6.927 1.00 97.88 204 LEU A O 1
ATOM 1672 N N . VAL A 1 205 ? -0.236 -12.192 -7.745 1.00 98.19 205 VAL A N 1
ATOM 1673 C CA . VAL A 1 205 ? -1.309 -11.423 -7.103 1.00 98.19 205 VAL A CA 1
ATOM 1674 C C . VAL A 1 205 ? -2.216 -10.806 -8.162 1.00 98.19 205 VAL A C 1
ATOM 1676 O O . VAL A 1 205 ? -1.752 -10.119 -9.067 1.00 98.19 205 VAL A O 1
ATOM 1679 N N . ASP A 1 206 ? -3.518 -11.040 -8.024 1.00 97.50 206 ASP A N 1
ATOM 1680 C CA . ASP A 1 206 ? -4.555 -10.403 -8.833 1.00 97.50 206 ASP A CA 1
ATOM 1681 C C . ASP A 1 206 ? -5.248 -9.301 -8.029 1.00 97.50 206 ASP A C 1
ATOM 1683 O O . ASP A 1 206 ? -5.527 -9.472 -6.843 1.00 97.50 206 ASP A O 1
ATOM 1687 N N . MET A 1 207 ? -5.628 -8.212 -8.694 1.00 97.69 207 MET A N 1
ATOM 1688 C CA . MET A 1 207 ? -6.513 -7.198 -8.116 1.00 97.69 207 MET A CA 1
ATOM 1689 C C . MET A 1 207 ? -7.953 -7.408 -8.597 1.00 97.69 207 MET A C 1
ATOM 1691 O O . MET A 1 207 ? -8.193 -7.707 -9.769 1.00 97.69 207 MET A O 1
ATOM 1695 N N . SER A 1 208 ? -8.932 -7.273 -7.700 1.00 96.06 208 SER A N 1
ATOM 1696 C CA . SER A 1 208 ? -10.338 -7.590 -7.981 1.00 96.06 208 SER A CA 1
ATOM 1697 C C . SER A 1 208 ? -11.294 -6.690 -7.198 1.00 96.06 208 SER A C 1
ATOM 1699 O O . SER A 1 208 ? -11.005 -6.292 -6.079 1.00 96.06 208 SER A O 1
ATOM 1701 N N . ASP A 1 209 ? -12.473 -6.402 -7.754 1.00 96.94 209 ASP A N 1
ATOM 1702 C CA . ASP A 1 209 ? -13.584 -5.791 -6.997 1.00 96.94 209 ASP A CA 1
ATOM 1703 C C . ASP A 1 209 ? -14.544 -6.830 -6.403 1.00 96.94 209 ASP A C 1
ATOM 1705 O O . ASP A 1 209 ? -15.453 -6.494 -5.650 1.00 96.94 209 ASP A O 1
ATOM 1709 N N . ASN A 1 210 ? -14.358 -8.101 -6.752 1.00 95.38 210 ASN A N 1
ATOM 1710 C CA . ASN A 1 210 ? -15.140 -9.203 -6.215 1.00 95.38 210 ASN A CA 1
ATOM 1711 C C . ASN A 1 210 ? -14.301 -9.971 -5.201 1.00 95.38 210 ASN A C 1
ATOM 1713 O O . ASN A 1 210 ? -13.126 -10.248 -5.465 1.00 95.38 210 ASN A O 1
ATOM 1717 N N . ALA A 1 211 ? -14.934 -10.354 -4.093 1.00 91.62 211 ALA A N 1
ATOM 1718 C CA . ALA A 1 211 ? -14.328 -11.238 -3.111 1.00 91.62 211 ALA A CA 1
ATOM 1719 C C . ALA A 1 211 ? -13.867 -12.549 -3.783 1.00 91.62 211 ALA A C 1
ATOM 1721 O O . ALA A 1 211 ? -14.533 -13.022 -4.716 1.00 91.62 211 ALA A O 1
ATOM 1722 N N . PRO A 1 212 ? -12.741 -13.130 -3.340 1.00 91.81 212 PRO A N 1
ATOM 1723 C CA . PRO A 1 212 ? -12.260 -14.399 -3.871 1.00 91.81 212 PRO A CA 1
ATOM 1724 C C . PRO A 1 212 ? -13.180 -15.569 -3.492 1.00 91.81 212 PRO A C 1
ATOM 1726 O O . PRO A 1 212 ? -14.134 -15.436 -2.722 1.00 91.81 212 PRO A O 1
ATOM 1729 N N . GLU A 1 213 ? -12.900 -16.738 -4.070 1.00 87.69 213 GLU A N 1
ATOM 1730 C CA . GLU A 1 213 ? -13.606 -17.981 -3.755 1.00 87.69 213 GLU A CA 1
ATOM 1731 C C . GLU A 1 213 ? -13.392 -18.402 -2.284 1.00 87.69 213 GLU A C 1
ATOM 1733 O O . GLU A 1 213 ? -12.489 -17.920 -1.600 1.00 87.69 213 GLU A O 1
ATOM 1738 N N . GLN A 1 214 ? -14.248 -19.295 -1.771 1.00 83.75 214 GLN A N 1
ATOM 1739 C CA . GLN A 1 214 ? -14.322 -19.628 -0.335 1.00 83.75 214 GLN A CA 1
ATOM 1740 C C . GLN A 1 214 ? -13.068 -20.309 0.246 1.00 83.75 214 GLN A C 1
ATOM 1742 O O . GLN A 1 214 ? -12.995 -20.497 1.458 1.00 83.75 214 GLN A O 1
ATOM 1747 N N . ASP A 1 215 ? -12.114 -20.727 -0.584 1.00 92.50 215 ASP A N 1
ATOM 1748 C CA . ASP A 1 215 ? -10.884 -21.405 -0.169 1.00 92.50 215 ASP A CA 1
ATOM 1749 C C . ASP A 1 215 ? -9.721 -20.449 0.139 1.00 92.50 215 ASP A C 1
ATOM 1751 O O . ASP A 1 215 ? -8.684 -20.903 0.622 1.00 92.50 215 ASP A O 1
ATOM 1755 N N . TYR A 1 216 ? -9.885 -19.143 -0.098 1.00 96.94 216 TYR A N 1
ATOM 1756 C CA . TYR A 1 216 ? -8.856 -18.151 0.204 1.00 96.94 216 TYR A CA 1
ATOM 1757 C C . TYR A 1 216 ? -8.927 -17.704 1.665 1.00 96.94 216 TYR A C 1
ATOM 1759 O O . TYR A 1 216 ? -9.994 -17.396 2.198 1.00 96.94 216 TYR A O 1
ATOM 1767 N N . ARG A 1 217 ? -7.764 -17.624 2.313 1.00 97.00 217 ARG A N 1
ATOM 1768 C CA . ARG A 1 217 ? -7.632 -17.092 3.671 1.00 97.00 217 ARG A CA 1
ATOM 1769 C C . ARG A 1 217 ? -7.598 -15.565 3.644 1.00 97.00 217 ARG A C 1
ATOM 1771 O O . ARG A 1 217 ? -6.727 -14.989 3.001 1.00 97.00 217 ARG A O 1
ATOM 1778 N N . ASP A 1 218 ? -8.488 -14.926 4.393 1.00 96.19 218 ASP A N 1
ATOM 1779 C CA . ASP A 1 218 ? -8.403 -13.490 4.669 1.00 96.19 218 ASP A CA 1
ATOM 1780 C C . ASP A 1 218 ? -7.231 -13.222 5.624 1.00 96.19 218 ASP A C 1
ATOM 1782 O O . ASP A 1 218 ? -7.193 -13.776 6.726 1.00 96.19 218 ASP A O 1
ATOM 1786 N N . VAL A 1 219 ? -6.262 -12.414 5.194 1.00 96.38 219 VAL A N 1
ATOM 1787 C CA . VAL A 1 219 ? -5.100 -12.010 6.004 1.00 96.38 219 VAL A CA 1
ATOM 1788 C C . VAL A 1 219 ? -5.116 -10.522 6.361 1.00 96.38 219 VAL A C 1
ATOM 1790 O O . VAL A 1 219 ? -4.140 -10.016 6.909 1.00 96.38 219 VAL A O 1
ATOM 1793 N N . THR A 1 220 ? -6.215 -9.814 6.086 1.00 94.94 220 THR A N 1
ATOM 1794 C CA . THR A 1 220 ? -6.328 -8.354 6.246 1.00 94.94 220 THR A CA 1
ATOM 1795 C C . THR A 1 220 ? -5.977 -7.891 7.664 1.00 94.94 220 THR A C 1
ATOM 1797 O O . THR A 1 220 ? -5.188 -6.963 7.850 1.00 94.94 220 THR A O 1
ATOM 1800 N N . GLU A 1 221 ? -6.539 -8.542 8.685 1.00 92.88 221 GLU A N 1
ATOM 1801 C CA . GLU A 1 221 ? -6.297 -8.180 10.086 1.00 92.88 221 GLU A CA 1
ATOM 1802 C C . GLU A 1 221 ? -4.879 -8.554 10.534 1.00 92.88 221 GLU A C 1
ATOM 1804 O O . GLU A 1 221 ? -4.162 -7.719 11.085 1.00 92.88 221 GLU A O 1
ATOM 1809 N N . GLU A 1 222 ? -4.459 -9.793 10.266 1.00 92.75 222 GLU A N 1
ATOM 1810 C CA . GLU A 1 222 ? -3.170 -10.317 10.723 1.00 92.75 222 GLU A CA 1
ATOM 1811 C C . GLU A 1 222 ? -1.993 -9.542 10.113 1.00 92.75 222 GLU A C 1
ATOM 1813 O O . GLU A 1 222 ? -1.076 -9.155 10.838 1.00 92.75 222 GLU A O 1
ATOM 1818 N N . ALA A 1 223 ? -2.062 -9.222 8.816 1.00 92.56 223 ALA A N 1
ATOM 1819 C CA . ALA A 1 223 ? -1.044 -8.437 8.121 1.00 92.56 223 ALA A CA 1
ATOM 1820 C C . ALA A 1 223 ? -0.984 -6.975 8.597 1.00 92.56 223 ALA A C 1
ATOM 1822 O O . ALA A 1 223 ? 0.045 -6.319 8.458 1.00 92.56 223 ALA A O 1
ATOM 1823 N N . SER A 1 224 ? -2.067 -6.460 9.190 1.00 91.56 224 SER A N 1
ATOM 1824 C CA . SER A 1 224 ? -2.119 -5.108 9.763 1.00 91.56 224 SER A CA 1
ATOM 1825 C C . SER A 1 224 ? -1.598 -5.045 11.203 1.00 91.56 224 SER A C 1
ATOM 1827 O O . SER A 1 224 ? -1.313 -3.958 11.712 1.00 91.56 224 SER A O 1
ATOM 1829 N N . ALA A 1 225 ? -1.499 -6.185 11.894 1.00 86.31 225 ALA A N 1
ATOM 1830 C CA . ALA A 1 225 ? -1.344 -6.232 13.348 1.00 86.31 225 ALA A CA 1
ATOM 1831 C C . ALA A 1 225 ? -0.052 -5.573 13.853 1.00 86.31 225 ALA A C 1
ATOM 1833 O O . ALA A 1 225 ? -0.069 -4.893 14.878 1.00 86.31 225 ALA A O 1
ATOM 1834 N N . SER A 1 226 ? 1.057 -5.728 13.127 1.00 79.12 226 SER A N 1
ATOM 1835 C CA . SER A 1 226 ? 2.346 -5.121 13.485 1.00 79.12 226 SER A CA 1
ATOM 1836 C C . SER A 1 226 ? 2.361 -3.593 13.339 1.00 79.12 226 SER A C 1
ATOM 1838 O O . SER A 1 226 ? 3.216 -2.928 13.926 1.00 79.12 226 SER A O 1
ATOM 1840 N N . TRP A 1 227 ? 1.398 -3.030 12.601 1.00 82.94 227 TRP A N 1
ATOM 1841 C CA . TRP A 1 227 ? 1.275 -1.597 12.338 1.00 82.94 227 TRP A CA 1
ATOM 1842 C C . TRP A 1 227 ? 0.305 -0.867 13.282 1.00 82.94 227 TRP A C 1
ATOM 1844 O O . TRP A 1 227 ? 0.258 0.369 13.320 1.00 82.94 227 TRP A O 1
ATOM 1854 N N . LEU A 1 228 ? -0.482 -1.610 14.063 1.00 82.19 228 LEU A N 1
ATOM 1855 C CA . LEU A 1 228 ? -1.447 -1.044 14.999 1.00 82.19 228 LEU A CA 1
ATOM 1856 C C . LEU A 1 228 ? -0.766 -0.590 16.297 1.00 82.19 228 LEU A C 1
ATOM 1858 O O . LEU A 1 228 ? -0.071 -1.350 16.966 1.00 82.19 228 LEU A O 1
ATOM 1862 N N . LEU A 1 229 ? -1.012 0.664 16.685 1.00 69.56 229 LEU A N 1
ATOM 1863 C CA . LEU A 1 229 ? -0.537 1.243 17.951 1.00 69.56 229 LEU A CA 1
ATOM 1864 C C . LEU A 1 229 ? -1.529 1.078 19.114 1.00 69.56 229 LEU A C 1
ATOM 1866 O O . LEU A 1 229 ? -1.247 1.513 20.228 1.00 69.56 229 LEU A O 1
ATOM 1870 N N . GLY A 1 230 ? -2.698 0.495 18.854 1.00 80.19 230 GLY A N 1
ATOM 1871 C CA . GLY A 1 230 ? -3.825 0.469 19.778 1.00 80.19 230 GLY A CA 1
ATOM 1872 C C . GLY A 1 230 ? -4.694 -0.777 19.598 1.00 80.19 230 GLY A C 1
ATOM 1873 O O . GLY A 1 230 ? -4.241 -1.760 19.010 1.00 80.19 230 GLY A O 1
ATOM 1874 N N . PRO A 1 231 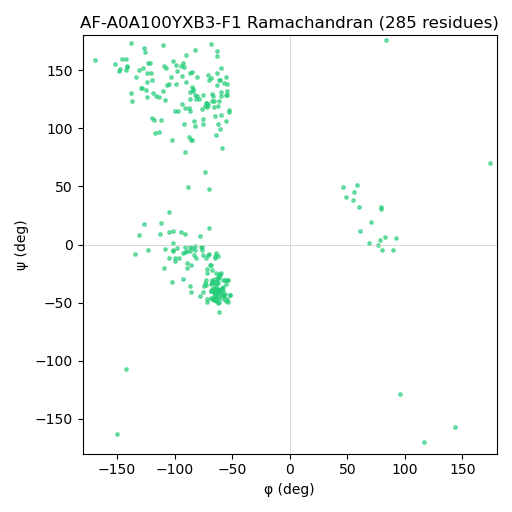? -5.929 -0.774 20.126 1.00 85.31 231 PRO A N 1
ATOM 1875 C CA . PRO A 1 231 ? -6.837 -1.903 19.968 1.00 85.31 231 PRO A CA 1
ATOM 1876 C C . PRO A 1 231 ? -7.152 -2.153 18.490 1.00 85.31 231 PRO A C 1
ATOM 1878 O O . PRO A 1 231 ? -7.350 -1.219 17.713 1.00 85.31 231 PRO A O 1
ATOM 1881 N N . THR A 1 232 ? -7.250 -3.425 18.119 1.00 89.25 232 THR A N 1
ATOM 1882 C CA . THR A 1 232 ? -7.699 -3.830 16.789 1.00 89.25 232 THR A CA 1
ATOM 1883 C C . THR A 1 232 ? -9.210 -3.660 16.703 1.00 89.25 232 THR A C 1
ATOM 1885 O O . THR A 1 232 ? -9.963 -4.294 17.442 1.00 89.25 232 THR A O 1
ATOM 1888 N N . ILE A 1 233 ? -9.656 -2.766 15.821 1.00 90.81 233 ILE A N 1
ATOM 1889 C CA . ILE A 1 233 ? -11.074 -2.474 15.605 1.00 90.81 233 ILE A CA 1
ATOM 1890 C C . ILE A 1 233 ? -11.405 -2.838 14.164 1.00 90.81 233 ILE A C 1
ATOM 1892 O O . ILE A 1 233 ? -11.016 -2.128 13.237 1.00 90.81 233 ILE A O 1
ATOM 1896 N N . VAL A 1 234 ? -12.142 -3.934 13.996 1.00 88.81 234 VAL A N 1
ATOM 1897 C CA . VAL A 1 234 ? -12.744 -4.341 12.724 1.00 88.81 234 VAL A CA 1
ATOM 1898 C C . VAL A 1 234 ? -14.255 -4.205 12.882 1.00 88.81 234 VAL A C 1
ATOM 1900 O O . VAL A 1 234 ? -14.888 -4.942 13.635 1.00 88.81 234 VAL A O 1
ATOM 1903 N N . ALA A 1 235 ? -14.824 -3.193 12.238 1.00 89.25 235 ALA A N 1
ATOM 1904 C CA . ALA A 1 235 ? -16.251 -2.888 12.271 1.00 89.25 235 ALA A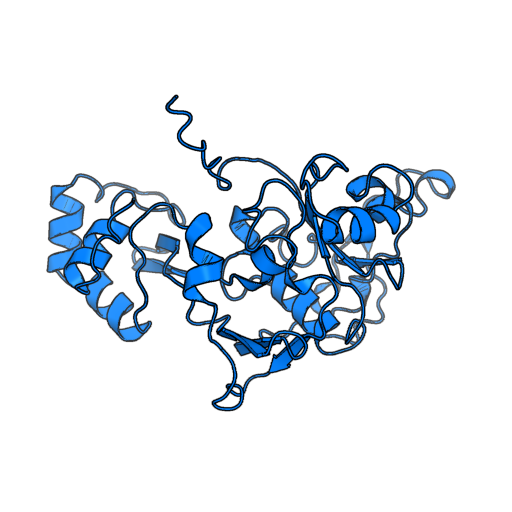 CA 1
ATOM 1905 C C . ALA A 1 235 ? -16.648 -2.198 10.967 1.00 89.25 235 ALA A C 1
ATOM 1907 O O . ALA A 1 235 ? -15.802 -1.556 10.354 1.00 89.25 235 ALA A O 1
ATOM 1908 N N . ASP A 1 236 ? -17.917 -2.278 10.569 1.00 90.06 236 ASP A N 1
ATOM 1909 C CA . ASP A 1 236 ? -18.422 -1.552 9.399 1.00 90.06 236 ASP A CA 1
ATOM 1910 C C . ASP A 1 236 ? -18.325 -0.030 9.599 1.00 90.06 236 ASP A C 1
ATOM 1912 O O . ASP A 1 236 ? -18.566 0.471 10.703 1.00 90.06 236 ASP A O 1
ATOM 1916 N N . ASP A 1 237 ? -18.094 0.724 8.519 1.00 92.00 237 ASP A N 1
ATOM 1917 C CA . ASP A 1 237 ? -18.013 2.196 8.561 1.00 92.00 237 ASP A CA 1
ATOM 1918 C C . ASP A 1 237 ? -19.238 2.816 9.247 1.00 92.00 237 ASP A C 1
ATOM 1920 O O . ASP A 1 237 ? -19.109 3.634 10.152 1.00 92.00 237 ASP A O 1
ATOM 1924 N N . SER A 1 238 ? -20.444 2.329 8.932 1.00 92.94 238 SER A N 1
ATOM 1925 C CA . SER A 1 238 ? -21.684 2.830 9.544 1.00 92.94 238 SER A CA 1
ATOM 1926 C C . SER A 1 238 ? -21.785 2.587 11.058 1.00 92.94 238 SER A C 1
ATOM 1928 O O . SER A 1 238 ? -22.550 3.261 11.754 1.00 92.94 238 SER A O 1
ATOM 1930 N N . MET A 1 239 ? -21.082 1.587 11.598 1.00 93.62 239 MET A N 1
ATOM 1931 C CA . MET A 1 239 ? -21.000 1.362 13.043 1.00 93.62 239 MET A CA 1
ATOM 1932 C C . MET A 1 239 ? -20.024 2.347 13.676 1.00 93.62 239 MET A C 1
ATOM 1934 O O . MET A 1 239 ? -20.358 2.948 14.698 1.00 93.62 239 MET A O 1
ATOM 1938 N N . VAL A 1 240 ? -18.867 2.547 13.043 1.00 94.50 240 VAL A N 1
ATOM 1939 C CA . VAL A 1 240 ? -17.843 3.498 13.487 1.00 94.50 240 VAL A CA 1
ATOM 1940 C C . VAL A 1 240 ? -18.395 4.922 13.475 1.00 94.50 240 VAL A C 1
ATOM 1942 O O . VAL A 1 240 ? -18.357 5.595 14.499 1.00 94.50 240 VAL A O 1
ATOM 1945 N N . GLU A 1 241 ? -19.012 5.354 12.376 1.00 94.75 241 GLU A N 1
ATOM 1946 C CA . GLU A 1 241 ? -19.634 6.677 12.244 1.00 94.75 241 GLU A CA 1
ATOM 1947 C C . GLU A 1 241 ? -20.703 6.924 13.316 1.00 94.75 241 GLU A C 1
ATOM 1949 O O . GLU A 1 241 ? -20.733 7.984 13.944 1.00 94.75 241 GLU A O 1
ATOM 1954 N N . ARG A 1 242 ? -21.567 5.932 13.580 1.00 94.75 242 ARG A N 1
ATOM 1955 C CA . ARG A 1 242 ? -22.580 6.031 14.644 1.00 94.75 242 ARG A CA 1
ATOM 1956 C C . ARG A 1 242 ? -21.953 6.141 16.029 1.00 94.75 242 ARG A C 1
ATOM 1958 O O . ARG A 1 242 ? -22.464 6.899 16.850 1.00 94.75 242 ARG A O 1
ATOM 1965 N N . ALA A 1 243 ? -20.876 5.403 16.292 1.00 95.50 243 ALA A N 1
ATOM 1966 C CA . ALA A 1 243 ? -20.156 5.494 17.555 1.00 95.50 243 ALA A CA 1
ATOM 1967 C C . ALA A 1 243 ? -19.492 6.871 17.711 1.00 95.50 243 ALA A C 1
ATOM 1969 O O . ALA A 1 243 ? -19.687 7.518 18.737 1.00 95.50 243 ALA A O 1
ATOM 1970 N N . LEU A 1 244 ? -18.797 7.364 16.682 1.00 94.44 244 LEU A N 1
ATOM 1971 C CA . LEU A 1 244 ? -18.132 8.672 16.683 1.00 94.44 244 LEU A CA 1
ATOM 1972 C C . LEU A 1 244 ? -19.105 9.850 16.838 1.00 94.44 244 LEU A C 1
ATOM 1974 O O . LEU A 1 244 ? -18.733 10.872 17.409 1.00 94.44 244 LEU A O 1
ATOM 1978 N N . ALA A 1 245 ? -20.343 9.709 16.358 1.00 92.75 245 ALA A N 1
ATOM 1979 C CA . ALA A 1 245 ? -21.401 10.710 16.502 1.00 92.75 245 ALA A CA 1
ATOM 1980 C C . ALA A 1 245 ? -22.180 10.619 17.830 1.00 92.75 245 ALA A C 1
ATOM 1982 O O . ALA A 1 245 ? -23.100 11.407 18.054 1.00 92.75 245 ALA A O 1
ATOM 1983 N N . SER A 1 246 ? -21.879 9.638 18.686 1.00 94.56 246 SER A N 1
ATOM 1984 C CA . SER A 1 246 ? -22.624 9.419 19.927 1.00 94.56 246 SER A CA 1
ATOM 1985 C C . SER A 1 246 ? -22.196 10.373 21.046 1.00 94.56 246 SER A C 1
ATOM 1987 O O . SER A 1 246 ? -21.012 10.665 21.234 1.00 94.56 246 SER A O 1
ATOM 1989 N N . ASP A 1 247 ? -23.161 10.790 21.872 1.00 93.81 247 ASP A N 1
ATOM 1990 C CA . ASP A 1 247 ? -22.885 11.552 23.098 1.00 93.81 247 ASP A CA 1
ATOM 1991 C C . ASP A 1 247 ? -21.955 10.779 24.050 1.00 93.81 247 ASP A C 1
ATOM 1993 O O . ASP A 1 247 ? -21.155 11.379 24.766 1.00 93.81 247 ASP A O 1
ATOM 1997 N N . GLU A 1 248 ? -22.030 9.444 24.033 1.00 95.00 248 GLU A N 1
ATOM 1998 C CA . GLU A 1 248 ? -21.183 8.549 24.825 1.00 95.00 248 GLU A CA 1
ATOM 1999 C C . GLU A 1 248 ? -19.709 8.662 24.422 1.00 95.00 248 GLU A C 1
ATOM 2001 O O . GLU A 1 248 ? -18.851 8.821 25.293 1.00 95.00 248 GLU A O 1
ATOM 2006 N N . PHE A 1 249 ? -19.411 8.664 23.117 1.00 93.88 249 PHE A N 1
ATOM 2007 C CA . PHE A 1 249 ? -18.056 8.877 22.605 1.00 93.88 249 PHE A CA 1
ATOM 2008 C C . PHE A 1 249 ? -17.519 10.251 23.002 1.00 93.88 249 PHE A C 1
ATOM 2010 O O . PHE A 1 249 ? -16.429 10.355 23.568 1.00 93.88 249 PHE A O 1
ATOM 2017 N N . HIS A 1 250 ? -18.303 11.309 22.782 1.00 91.81 250 HIS A N 1
ATOM 2018 C CA . HIS A 1 250 ? -17.896 12.668 23.133 1.00 91.81 250 HIS A CA 1
ATOM 2019 C C . HIS A 1 250 ? -17.667 12.841 24.641 1.00 91.81 250 HIS A C 1
ATOM 2021 O O . HIS A 1 250 ? -16.679 13.459 25.043 1.00 91.81 250 HIS A O 1
ATOM 2027 N N . ALA A 1 251 ? -18.536 12.274 25.482 1.00 91.94 251 ALA A N 1
ATOM 2028 C CA . ALA A 1 251 ? -18.396 12.323 26.933 1.00 91.94 251 ALA A CA 1
ATOM 2029 C C . ALA A 1 251 ? -17.165 11.542 27.418 1.00 91.94 251 ALA A C 1
ATOM 2031 O O . ALA A 1 251 ? -16.411 12.048 28.252 1.00 91.94 251 ALA A O 1
ATOM 2032 N N . ALA A 1 252 ? -16.930 10.340 26.882 1.00 92.38 252 ALA A N 1
ATOM 2033 C CA . ALA A 1 252 ? -15.783 9.510 27.240 1.00 92.38 252 ALA A CA 1
ATOM 2034 C C . ALA A 1 252 ? -14.451 10.149 26.818 1.00 92.38 252 ALA A C 1
ATOM 2036 O O . ALA A 1 252 ? -13.496 10.158 27.597 1.00 92.38 252 ALA A O 1
ATOM 2037 N N . LEU A 1 253 ? -14.400 10.744 25.625 1.00 90.31 253 LEU A N 1
ATOM 2038 C CA . LEU A 1 253 ? -13.221 11.452 25.133 1.00 90.31 253 LEU A CA 1
ATOM 2039 C C . LEU A 1 253 ? -12.957 12.747 25.924 1.00 90.31 253 LEU A C 1
ATOM 2041 O O . LEU A 1 253 ? -11.814 13.051 26.265 1.00 90.31 253 LEU A O 1
ATOM 2045 N N . ALA A 1 254 ? -14.009 13.494 26.281 1.00 88.06 254 ALA A N 1
ATOM 2046 C CA . ALA A 1 254 ? -13.889 14.688 27.117 1.00 88.06 254 ALA A CA 1
ATOM 2047 C C . ALA A 1 254 ? -13.426 14.363 28.545 1.00 88.06 254 ALA A C 1
ATOM 2049 O O . ALA A 1 254 ? -12.605 15.093 29.099 1.00 88.06 254 ALA A O 1
ATOM 2050 N N . ALA A 1 255 ? -13.894 13.253 29.127 1.00 88.12 255 ALA A N 1
ATOM 2051 C CA . ALA A 1 255 ? -13.463 12.793 30.449 1.00 88.12 255 ALA A CA 1
ATOM 2052 C C . ALA A 1 255 ? -11.958 12.474 30.512 1.00 88.12 255 ALA A C 1
ATOM 2054 O O . ALA A 1 255 ? -11.357 12.560 31.581 1.00 88.12 255 ALA A O 1
ATOM 2055 N N . ARG A 1 256 ? -11.354 12.146 29.366 1.00 85.25 256 ARG A N 1
ATOM 2056 C CA . ARG A 1 256 ? -9.918 11.886 29.203 1.00 85.25 256 ARG A CA 1
ATOM 2057 C C . ARG A 1 256 ? -9.082 13.146 28.939 1.00 85.25 256 ARG A C 1
ATOM 2059 O O . ARG A 1 256 ? -7.861 13.087 28.920 1.00 85.25 256 ARG A O 1
ATOM 2066 N N . GLY A 1 257 ? -9.716 14.309 28.771 1.00 77.31 257 GLY A N 1
ATOM 2067 C CA . GLY A 1 257 ? -9.026 15.570 28.477 1.00 77.31 257 GLY A CA 1
ATOM 2068 C C . GLY A 1 257 ? -8.592 15.734 27.014 1.00 77.31 257 GLY A C 1
ATOM 2069 O O . GLY A 1 257 ? -8.006 16.761 26.672 1.00 77.31 257 GLY A O 1
ATOM 2070 N N . SER A 1 258 ? -8.932 14.782 26.137 1.00 67.62 258 SER A N 1
ATOM 2071 C CA . SER A 1 258 ? -8.591 14.792 24.704 1.00 67.62 258 SER A CA 1
ATOM 2072 C C . SER A 1 258 ? -9.533 15.642 23.840 1.00 67.62 258 SER A C 1
ATOM 2074 O O . SER A 1 258 ? -9.319 15.779 22.639 1.00 67.62 258 SER A O 1
ATOM 2076 N N . SER A 1 259 ? -10.567 16.265 24.419 1.00 58.81 259 SER A N 1
ATOM 2077 C CA . SER A 1 259 ? -11.555 17.072 23.680 1.00 58.81 259 SER A CA 1
ATOM 2078 C C . SER A 1 259 ? -11.032 18.416 23.149 1.00 58.81 259 SER A C 1
ATOM 2080 O O . SER A 1 259 ? -11.732 19.075 22.380 1.00 58.81 259 SER A O 1
ATOM 2082 N N . ASN A 1 260 ? -9.822 18.832 23.542 1.00 54.06 260 ASN A N 1
ATOM 2083 C CA . ASN A 1 260 ? -9.278 20.167 23.269 1.00 54.06 260 ASN A CA 1
ATOM 2084 C C . ASN A 1 260 ? -8.267 20.243 22.108 1.00 54.06 260 ASN A C 1
ATOM 2086 O O . ASN A 1 260 ? -7.625 21.281 21.946 1.00 54.06 260 ASN A O 1
ATOM 2090 N N . GLN A 1 261 ? -8.107 19.201 21.285 1.00 57.00 261 GLN A N 1
ATOM 2091 C CA . GLN A 1 261 ? -7.292 19.340 20.073 1.00 57.00 261 GLN A CA 1
ATOM 2092 C C . GLN A 1 261 ? -8.037 20.159 19.004 1.00 57.00 261 GLN A C 1
ATOM 2094 O O . GLN A 1 261 ? -9.147 19.826 18.586 1.00 57.00 261 GLN A O 1
ATOM 2099 N N . LEU A 1 262 ? -7.419 21.286 18.633 1.00 54.75 262 LEU A N 1
ATOM 2100 C CA . LEU A 1 262 ? -7.959 22.357 17.784 1.00 54.75 262 LEU A CA 1
ATOM 2101 C C . LEU A 1 262 ? -7.451 22.311 16.334 1.00 54.75 262 LEU A C 1
ATOM 2103 O O . LEU A 1 262 ? -7.879 23.129 15.526 1.00 54.75 262 LEU A O 1
ATOM 2107 N N . GLU A 1 263 ? -6.528 21.407 16.009 1.00 66.12 263 GLU A N 1
ATOM 2108 C CA . GLU A 1 263 ? -5.927 21.335 14.678 1.00 66.12 263 GLU A CA 1
ATOM 2109 C C . GLU A 1 263 ? -6.599 20.233 13.858 1.00 66.12 263 GLU A C 1
ATOM 2111 O O . GLU A 1 263 ? -6.523 19.053 14.206 1.00 66.12 263 GLU A O 1
ATOM 2116 N N . ASP A 1 264 ? -7.275 20.643 12.782 1.00 79.25 264 ASP A N 1
ATOM 2117 C CA . ASP A 1 264 ? -7.835 19.733 11.785 1.00 79.25 264 ASP A CA 1
ATOM 2118 C C . ASP A 1 264 ? -6.727 18.804 11.244 1.00 79.25 264 ASP A C 1
ATOM 2120 O O . ASP A 1 264 ? -5.603 19.231 10.977 1.00 79.25 264 ASP A O 1
ATOM 2124 N N . GLY A 1 265 ? -7.053 17.523 11.086 1.00 79.25 265 GLY A N 1
ATOM 2125 C CA . GLY A 1 265 ? -6.208 16.496 10.479 1.00 79.25 265 GLY A CA 1
ATOM 2126 C C . GLY A 1 265 ? -5.281 15.751 11.439 1.00 79.25 265 GLY A C 1
ATOM 2127 O O . GLY A 1 265 ? -4.630 14.806 11.010 1.00 79.25 265 GLY A O 1
ATOM 2128 N N . LYS A 1 266 ? -5.209 16.126 12.723 1.00 83.94 266 LYS A N 1
ATOM 2129 C CA . LYS A 1 266 ? -4.366 15.413 13.696 1.00 83.94 266 LYS A CA 1
ATOM 2130 C C . LYS A 1 266 ? -5.097 14.276 14.398 1.00 83.94 266 LYS A C 1
ATOM 2132 O O . LYS A 1 266 ? -6.247 14.425 14.815 1.00 83.94 266 LYS A O 1
ATOM 2137 N N . ASP A 1 267 ? -4.372 13.174 14.575 1.00 87.56 267 ASP A N 1
ATOM 2138 C CA . ASP A 1 267 ? -4.790 12.033 15.385 1.00 87.56 267 ASP A CA 1
ATOM 2139 C C . ASP A 1 267 ? -5.135 12.478 16.805 1.00 87.56 267 ASP A C 1
ATOM 2141 O O . ASP A 1 267 ? -4.335 13.133 17.481 1.00 87.56 267 ASP A O 1
ATOM 2145 N N . ILE A 1 268 ? -6.315 12.073 17.266 1.00 89.25 268 ILE A N 1
ATOM 2146 C CA . ILE A 1 268 ? -6.808 12.359 18.605 1.00 89.25 268 ILE A CA 1
ATOM 2147 C C . ILE A 1 268 ? -6.303 11.266 19.550 1.00 89.25 268 ILE A C 1
ATOM 2149 O O . ILE A 1 268 ? -6.696 10.101 19.409 1.00 89.25 268 ILE A O 1
ATOM 2153 N N . PRO A 1 269 ? -5.487 11.616 20.559 1.00 87.19 269 PRO A N 1
ATOM 2154 C CA . PRO A 1 269 ? -5.021 10.655 21.543 1.00 87.19 269 PRO A CA 1
ATOM 2155 C C . PRO A 1 269 ? -6.187 9.971 22.254 1.00 87.19 269 PRO A C 1
ATOM 2157 O O . PRO A 1 269 ? -7.162 10.621 22.644 1.00 87.19 269 PRO A O 1
ATOM 2160 N N . GLU A 1 270 ? -6.049 8.665 22.468 1.00 89.00 270 GLU A N 1
ATOM 2161 C CA . GLU A 1 270 ? -6.978 7.823 23.231 1.00 89.00 270 GLU A CA 1
ATOM 2162 C C . GLU A 1 270 ? -8.361 7.593 22.584 1.00 89.00 270 GLU A C 1
ATOM 2164 O O . GLU A 1 270 ? -9.222 6.923 23.165 1.00 89.00 270 GLU A O 1
ATOM 2169 N N . ALA A 1 271 ? -8.603 8.149 21.390 1.00 91.88 271 ALA A N 1
ATOM 2170 C CA . ALA A 1 271 ? -9.880 8.021 20.694 1.00 91.88 271 ALA A CA 1
ATOM 2171 C C . ALA A 1 271 ? -10.147 6.590 20.208 1.00 91.88 271 ALA A C 1
ATOM 2173 O O . ALA A 1 271 ? -11.295 6.146 20.245 1.00 91.88 271 ALA A O 1
ATOM 2174 N N . LEU A 1 272 ? -9.105 5.848 19.816 1.00 92.75 272 LEU A N 1
ATOM 2175 C CA . LEU A 1 272 ? -9.231 4.442 19.419 1.00 92.75 272 LEU A CA 1
ATOM 2176 C C . LEU A 1 272 ? -9.681 3.566 20.592 1.00 92.75 272 LEU A C 1
ATOM 2178 O O . LEU A 1 272 ? -10.548 2.718 20.433 1.00 92.75 272 LEU A O 1
ATOM 2182 N N . GLU A 1 273 ? -9.167 3.795 21.795 1.00 92.88 273 GLU A N 1
ATOM 2183 C CA . GLU A 1 273 ? -9.536 3.057 23.002 1.00 92.88 273 GLU A CA 1
ATOM 2184 C C . GLU A 1 273 ? -10.980 3.339 23.424 1.00 92.88 273 GLU A C 1
ATOM 2186 O O . GLU A 1 273 ? -11.689 2.432 23.872 1.00 92.88 273 GLU A O 1
ATOM 2191 N N . VAL A 1 274 ? -11.434 4.589 23.279 1.00 94.06 274 VAL A N 1
ATOM 2192 C CA . VAL A 1 274 ? -12.847 4.939 23.484 1.00 94.06 274 VAL A CA 1
ATOM 2193 C C . VAL A 1 274 ? -13.715 4.233 22.444 1.00 94.06 274 VAL A C 1
ATOM 2195 O O . VAL A 1 274 ? -14.700 3.592 22.808 1.00 94.06 274 VAL A O 1
ATOM 2198 N N . LEU A 1 275 ? -13.333 4.305 21.168 1.00 94.31 275 LEU A N 1
ATOM 2199 C CA . LEU A 1 275 ? -14.073 3.685 20.073 1.00 94.31 275 LEU A CA 1
ATOM 2200 C C . LEU A 1 275 ? -14.169 2.159 20.242 1.00 94.31 275 LEU A C 1
ATOM 2202 O O . LEU A 1 275 ? -15.263 1.607 20.153 1.00 94.31 275 LEU A O 1
ATOM 2206 N N . ALA A 1 276 ? -13.061 1.489 20.566 1.00 93.19 276 ALA A N 1
ATOM 2207 C CA . ALA A 1 276 ? -13.022 0.052 20.832 1.00 93.19 276 ALA A CA 1
ATOM 2208 C C . ALA A 1 276 ? -13.969 -0.343 21.972 1.00 93.19 276 ALA A C 1
ATOM 2210 O O . ALA A 1 276 ? -14.731 -1.301 21.843 1.00 93.19 276 ALA A O 1
ATOM 2211 N N . SER A 1 277 ? -13.980 0.442 23.057 1.00 92.56 277 SER A N 1
ATOM 2212 C CA . SER A 1 277 ? -14.861 0.207 24.207 1.00 92.56 277 SER A CA 1
ATOM 2213 C C . SER A 1 277 ? -16.344 0.283 23.829 1.00 92.56 277 SER A C 1
ATOM 2215 O O . SER A 1 277 ? -17.136 -0.527 24.304 1.00 92.56 277 SER A O 1
ATOM 2217 N N . LEU A 1 278 ? -16.724 1.232 22.965 1.00 93.38 278 LEU A N 1
ATOM 2218 C CA . LEU A 1 278 ? -18.111 1.407 22.515 1.00 93.38 278 LEU A CA 1
ATOM 2219 C C . LEU A 1 278 ? -18.551 0.339 21.514 1.00 93.38 278 LEU A C 1
ATOM 2221 O O . LEU A 1 278 ? -19.702 -0.091 21.531 1.00 93.38 278 LEU A O 1
ATOM 2225 N N . LEU A 1 279 ? -17.637 -0.101 20.650 1.00 92.25 279 LEU A N 1
ATOM 2226 C CA . LEU A 1 279 ? -17.909 -1.136 19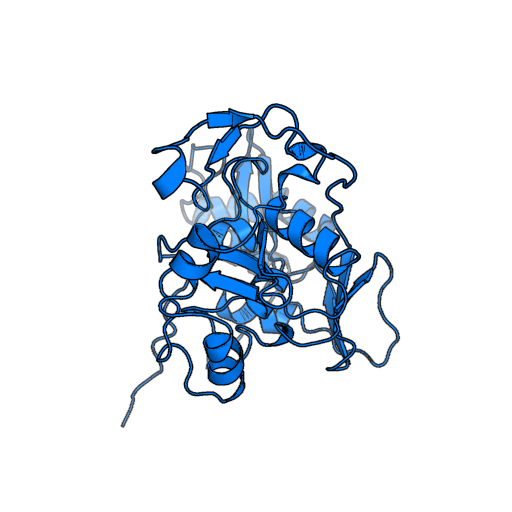.654 1.00 92.25 279 LEU A CA 1
ATOM 2227 C C . LEU A 1 279 ? -17.810 -2.558 20.226 1.00 92.25 279 LEU A C 1
ATOM 2229 O O . LEU A 1 279 ? -18.122 -3.519 19.528 1.00 92.25 279 LEU A O 1
ATOM 2233 N N . GLY A 1 280 ? -17.403 -2.706 21.490 1.00 81.31 280 GLY A N 1
ATOM 2234 C CA . GLY A 1 280 ? -17.216 -4.008 22.129 1.00 81.31 280 GLY A CA 1
ATOM 2235 C C . GLY A 1 280 ? -16.006 -4.780 21.596 1.00 81.31 280 GLY A C 1
ATOM 2236 O O . GLY A 1 280 ? -15.942 -5.996 21.771 1.00 81.31 280 GLY A O 1
ATOM 2237 N N . ALA A 1 281 ? -15.053 -4.097 20.955 1.00 68.06 281 ALA A N 1
ATOM 2238 C CA . ALA A 1 281 ? -13.798 -4.699 20.530 1.00 68.06 281 ALA A CA 1
ATOM 2239 C C . ALA A 1 281 ? -12.919 -4.943 21.768 1.00 68.06 281 ALA A C 1
ATOM 2241 O O . ALA A 1 281 ? -12.633 -4.022 22.538 1.00 68.06 281 ALA A O 1
ATOM 2242 N N . SER A 1 282 ? -12.522 -6.196 22.001 1.00 45.91 282 SER A N 1
ATOM 2243 C CA . SER A 1 282 ? -11.623 -6.530 23.105 1.00 45.91 282 SER A CA 1
ATOM 2244 C C . SER A 1 282 ? -10.232 -5.963 22.839 1.00 45.91 282 SER A C 1
ATOM 2246 O O . SER A 1 282 ? -9.740 -6.051 21.716 1.00 45.91 282 SER A O 1
ATOM 2248 N N . HIS A 1 283 ? -9.545 -5.489 23.882 1.00 45.22 283 HIS A N 1
ATOM 2249 C CA . HIS A 1 283 ? -8.085 -5.437 23.846 1.00 45.22 283 HIS A CA 1
ATOM 2250 C C . HIS A 1 283 ? -7.592 -6.841 23.479 1.00 45.22 283 HIS A C 1
ATOM 2252 O O . HIS A 1 283 ? -7.808 -7.771 24.256 1.00 45.22 283 HIS A O 1
ATOM 2258 N N . ALA A 1 284 ? -6.971 -7.011 22.308 1.00 38.09 284 ALA A N 1
ATOM 2259 C CA . ALA A 1 284 ? -6.158 -8.192 22.068 1.00 38.09 284 ALA A CA 1
ATOM 2260 C C . ALA A 1 284 ? -5.175 -8.268 23.245 1.00 38.09 284 ALA A C 1
ATOM 2262 O O . ALA A 1 284 ? -4.430 -7.318 23.491 1.00 38.09 284 ALA A O 1
ATOM 2263 N N . GLU A 1 285 ? -5.272 -9.318 24.062 1.00 29.39 285 GLU A N 1
ATOM 2264 C CA . GLU A 1 285 ? -4.341 -9.528 25.164 1.00 29.39 285 GLU A CA 1
ATOM 2265 C C . GLU A 1 285 ? -2.950 -9.700 24.552 1.00 29.39 285 GLU A C 1
ATOM 2267 O O . GLU A 1 285 ? -2.635 -10.736 23.970 1.00 29.39 285 GLU A O 1
ATOM 2272 N N . TRP A 1 286 ? -2.139 -8.651 24.656 1.00 30.17 286 TRP A N 1
ATOM 2273 C CA . TRP A 1 286 ? -0.741 -8.643 24.258 1.00 30.17 286 TRP A CA 1
ATOM 2274 C C . TRP A 1 286 ? -0.008 -9.721 25.071 1.00 30.17 286 TRP A C 1
ATOM 2276 O O . TRP A 1 286 ? 0.118 -9.595 26.293 1.00 30.17 286 TRP A O 1
ATOM 2286 N N . ARG A 1 287 ? 0.438 -10.793 24.409 1.00 28.56 287 ARG A N 1
ATOM 2287 C CA . ARG A 1 287 ? 1.391 -11.771 24.947 1.00 28.56 287 ARG A CA 1
ATOM 2288 C C . ARG A 1 287 ? 2.678 -11.733 24.150 1.00 28.56 287 ARG A C 1
ATOM 2290 O O . ARG A 1 287 ? 2.580 -11.660 22.907 1.00 28.56 287 ARG A O 1
#